Protein AF-A0A2R7NLV3-F1 (afdb_monomer)

Solvent-accessible surface area (backbone atoms only — not comparable to full-atom values): 11408 Å² total; per-residue (Å²): 124,40,55,68,43,56,69,41,82,56,88,62,72,45,53,62,52,67,92,92,55,88,63,43,77,53,72,49,78,50,76,78,43,75,64,58,62,38,37,41,35,31,31,36,33,37,29,80,64,78,80,90,44,46,33,30,41,33,29,24,35,97,90,39,56,38,17,32,39,30,31,48,69,78,69,84,51,72,23,36,26,44,23,37,55,86,52,47,59,57,94,54,7,45,31,90,52,50,33,54,46,69,27,40,37,40,36,41,33,25,46,79,76,26,25,27,37,30,38,75,28,73,48,49,64,86,69,42,86,90,69,57,73,89,59,48,18,40,35,81,81,39,45,61,40,24,30,29,46,36,40,37,29,33,79,54,24,35,40,21,76,78,44,76,51,68,86,77,79,78,78,76,76,80,75,79,73,82,71,77,50,72,66,60,55,51,53,54,52,51,54,53,50,53,53,51,50,53,56,54,56,61,59,65,76,74,114

Radius of gyration: 28.82 Å; Cα contacts (8 Å, |Δi|>4): 453; chains: 1; bounding box: 71×44×93 Å

Mean predicted aligned error: 10.73 Å

Foldseek 3Di:
DDADFAPDDFDDHWDWDDPDDQKDKDKDFAPKDQAAKKKKKWKKAAADDDDDADWWKFFDDPRFTAWIWATGCAVVARFIFTAGSVRHGDVQRTFPHHSRDGWMKMWMAGNPQQKIFIATHSYPVPADPVDGDDGRGIDGNGRGIHRMIMTMGGPGIIMGDTDMDDDDDDDDDPDPDPPCDPVNVVVVVVVVVVVVVVVVVVVVVPD

Nearest PDB structures (foldseek):
  5nld-assembly1_B  TM=5.417E-01  e=5.581E-03  Gallus gallus
  2ymz-assembly2_C  TM=5.695E-01  e=2.878E-02  Gallus gallus
  4w65-assembly1_A  TM=5.344E-01  e=2.209E-02  Mycolicibacterium fortuitum subsp. fortuitum DSM 46621 = ATCC 6841 = JCM 6387
  8wgv-assembly1_C  TM=3.196E-01  e=4.510E-01  Severe acute respiratory syndrome coronavirus 2
  8v0l-assembly1_C  TM=2.343E-01  e=3.369E+00  Severe acute respiratory syndrome coronavirus 2

pLDDT: mean 86.17, std 14.06, range [46.06, 98.81]

Secondary structure (DSSP, 8-state):
----BTTB---S--EE--TTSSSEEEEEEEEEE-SSEEEEEEEEE-----SSS--EEEEEETTEEEEEEE--STTSSSEEEEE-TTS---TT-EEEEETTS-EEEEEEEETTTTEEEEEEES--TT--SSS--S-SEEEET----EEEEEEEE-SS-EEEEEEEE--PPPPPPPPPP----HHHHHHHHHHHHHHHHHHHHHHHTT-

Sequence (207 aa):
MGLSVPGLAAAGGKVVYRAGSQLNDAARDLPLQNSGVLFVQFVSQFGTQSGGGTPNLRFVNAGVTTGAVGNNGACGSPVYAILDNTLQPVTGACSTVALNTLSAVVLRIDYTANLTQM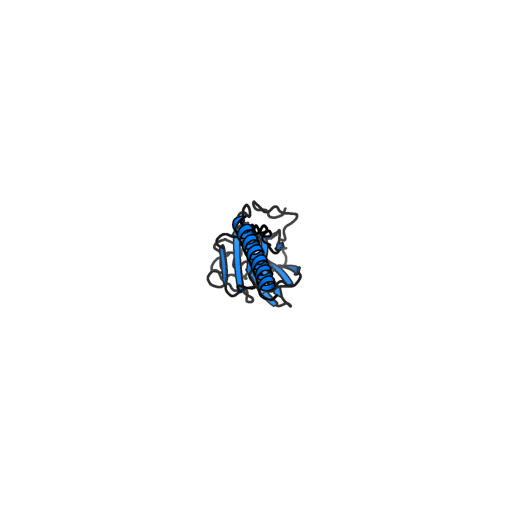WVLSSLSGFDYLNPPAPSASYAGLSPAFQRIAFYSRSPASIDELKVFRVTAPPSAPSPVPGLSGEGVGVLAALLALAAVWRGASRFRRR

Structure (mmCIF, N/CA/C/O backbone):
data_AF-A0A2R7NLV3-F1
#
_entry.id   AF-A0A2R7NLV3-F1
#
loop_
_atom_site.group_PDB
_atom_site.id
_atom_site.type_symbol
_atom_site.label_atom_id
_atom_site.label_alt_id
_atom_site.label_comp_id
_atom_site.label_asym_id
_atom_site.label_entity_id
_atom_site.label_seq_id
_atom_site.pdbx_PDB_ins_code
_atom_site.Cartn_x
_atom_site.Cartn_y
_atom_site.Cartn_z
_atom_site.occupancy
_atom_site.B_iso_or_equiv
_atom_site.auth_seq_id
_atom_site.auth_comp_id
_atom_site.auth_asym_id
_atom_site.auth_atom_id
_atom_site.pdbx_PDB_model_num
ATOM 1 N N . MET A 1 1 ? 23.543 -2.087 -0.093 1.00 71.69 1 MET A N 1
ATOM 2 C CA . MET A 1 1 ? 22.852 -0.983 0.605 1.00 71.69 1 MET A CA 1
ATOM 3 C C . MET A 1 1 ? 21.348 -1.106 0.415 1.00 71.69 1 MET A C 1
ATOM 5 O O . MET A 1 1 ? 20.923 -1.466 -0.692 1.00 71.69 1 MET A O 1
ATOM 9 N N . GLY A 1 2 ? 20.594 -0.873 1.491 1.00 83.75 2 GLY A N 1
ATOM 10 C CA . GLY A 1 2 ? 19.130 -0.782 1.497 1.00 83.75 2 GLY A CA 1
ATOM 11 C C . GLY A 1 2 ? 18.605 0.505 0.853 1.00 83.75 2 GLY A C 1
ATOM 12 O O . GLY A 1 2 ? 19.394 1.342 0.410 1.00 83.75 2 GLY A O 1
ATOM 13 N N . LEU A 1 3 ? 17.283 0.625 0.757 1.00 88.31 3 LEU A N 1
ATOM 14 C CA . LEU A 1 3 ? 16.590 1.822 0.272 1.00 88.31 3 LEU A CA 1
ATOM 15 C C . LEU A 1 3 ? 16.216 2.720 1.452 1.00 88.31 3 LEU A C 1
ATOM 17 O O . LEU A 1 3 ? 15.620 2.247 2.414 1.00 88.31 3 LEU A O 1
ATOM 21 N N . SER A 1 4 ? 16.495 4.018 1.362 1.00 91.06 4 SER A N 1
ATOM 22 C CA . SER A 1 4 ? 16.128 4.985 2.397 1.00 91.06 4 SER A CA 1
ATOM 23 C C . SER A 1 4 ? 15.454 6.214 1.805 1.00 91.06 4 SER A C 1
ATOM 25 O O . SER A 1 4 ? 15.779 6.664 0.709 1.00 91.06 4 SER A O 1
ATOM 27 N N . VAL A 1 5 ? 14.520 6.771 2.567 1.00 91.75 5 VAL A N 1
ATOM 28 C CA . VAL A 1 5 ? 13.926 8.088 2.323 1.00 91.75 5 VAL A CA 1
ATOM 29 C C . VAL A 1 5 ? 13.957 8.879 3.633 1.00 91.75 5 VAL A C 1
ATOM 31 O O . VAL A 1 5 ? 14.052 8.273 4.705 1.00 91.75 5 VAL A O 1
ATOM 34 N N . PRO A 1 6 ? 13.878 10.218 3.611 1.00 94.19 6 PRO A N 1
ATOM 35 C CA . PRO A 1 6 ? 13.775 10.989 4.845 1.00 94.19 6 PRO A CA 1
ATOM 36 C C . PRO A 1 6 ? 12.617 10.486 5.723 1.00 94.19 6 PRO A C 1
ATOM 38 O O . PRO A 1 6 ? 11.540 10.165 5.223 1.00 94.19 6 PRO A O 1
ATOM 41 N N . GLY A 1 7 ? 12.857 10.354 7.028 1.00 86.81 7 GLY A N 1
ATOM 42 C CA . GLY A 1 7 ? 11.872 9.824 7.980 1.00 86.81 7 GLY A CA 1
ATOM 43 C C . GLY A 1 7 ? 11.737 8.295 8.008 1.00 86.81 7 GLY A C 1
ATOM 44 O O . GLY A 1 7 ? 10.989 7.779 8.833 1.00 86.81 7 GLY A O 1
ATOM 45 N N . LEU A 1 8 ? 12.475 7.555 7.170 1.00 85.81 8 LEU A N 1
ATOM 46 C CA . LEU A 1 8 ? 12.556 6.094 7.229 1.00 85.81 8 LEU A CA 1
ATOM 47 C C . LEU A 1 8 ? 13.974 5.615 6.894 1.00 85.81 8 LEU A C 1
ATOM 49 O O . LEU A 1 8 ? 14.377 5.530 5.733 1.00 85.81 8 LEU A O 1
ATOM 53 N N . ALA A 1 9 ? 14.736 5.301 7.941 1.00 76.06 9 ALA A N 1
ATOM 54 C CA . ALA A 1 9 ? 16.065 4.722 7.802 1.00 76.06 9 ALA A CA 1
ATOM 55 C C . ALA A 1 9 ? 15.976 3.227 7.462 1.00 76.06 9 ALA A C 1
ATOM 57 O O . ALA A 1 9 ? 15.166 2.507 8.047 1.00 76.06 9 ALA A O 1
ATOM 58 N N . ALA A 1 10 ? 16.836 2.775 6.547 1.00 75.94 10 ALA A N 1
ATOM 59 C CA . ALA A 1 10 ? 16.977 1.363 6.213 1.00 75.94 10 ALA A CA 1
ATOM 60 C C . ALA A 1 10 ? 17.757 0.626 7.309 1.00 75.94 10 ALA A C 1
ATOM 62 O O . ALA A 1 10 ? 18.852 1.046 7.690 1.00 75.94 10 ALA A O 1
ATOM 63 N N . ALA A 1 11 ? 17.232 -0.504 7.756 1.00 72.81 11 ALA A N 1
ATOM 64 C CA . ALA A 1 11 ? 17.875 -1.466 8.625 1.00 72.81 11 ALA A CA 1
ATOM 65 C C . ALA A 1 11 ? 18.159 -2.741 7.815 1.00 72.81 11 ALA A C 1
ATOM 67 O O . ALA A 1 11 ? 17.398 -3.704 7.822 1.00 72.81 11 ALA A O 1
ATOM 68 N N . GLY A 1 12 ? 19.294 -2.754 7.111 1.00 74.88 12 GLY A N 1
ATOM 69 C CA . GLY A 1 12 ? 19.790 -3.939 6.409 1.00 74.88 12 GLY A CA 1
ATOM 70 C C . GLY A 1 12 ? 19.791 -3.820 4.885 1.00 74.88 12 GLY A C 1
ATOM 71 O O . GLY A 1 12 ? 20.311 -2.855 4.315 1.00 74.88 12 GLY A O 1
ATOM 72 N N . GLY A 1 13 ? 19.334 -4.879 4.219 1.00 82.25 13 GLY A N 1
ATOM 73 C CA . GLY A 1 13 ? 19.382 -5.024 2.768 1.00 82.25 13 GLY A CA 1
ATOM 74 C C . GLY A 1 13 ? 17.992 -5.061 2.146 1.00 82.25 13 GLY A C 1
ATOM 75 O O . GLY A 1 13 ? 17.058 -5.597 2.726 1.00 82.25 13 GLY A O 1
ATOM 76 N N . LYS A 1 14 ? 17.893 -4.562 0.916 1.00 86.19 14 LYS A N 1
ATOM 77 C CA . LYS A 1 14 ? 16.664 -4.585 0.122 1.00 86.19 14 LYS A CA 1
ATOM 78 C C . LYS A 1 14 ? 16.459 -5.921 -0.590 1.00 86.19 14 LYS A C 1
ATOM 80 O O . LYS A 1 14 ? 17.421 -6.547 -1.044 1.00 86.19 14 LYS A O 1
ATOM 85 N N . VAL A 1 15 ? 15.201 -6.294 -0.788 1.00 87.56 15 VAL A N 1
ATOM 86 C CA . VAL A 1 15 ? 14.820 -7.354 -1.725 1.00 87.56 15 VAL A CA 1
ATOM 87 C C . VAL A 1 15 ? 14.930 -6.793 -3.139 1.00 87.56 15 VAL A C 1
ATOM 89 O O . VAL A 1 15 ? 14.423 -5.709 -3.431 1.00 87.56 15 VAL A O 1
ATOM 92 N N . VAL A 1 16 ? 15.604 -7.528 -4.022 1.00 85.25 16 VAL A N 1
ATOM 93 C CA . VAL A 1 16 ? 15.769 -7.174 -5.435 1.00 85.25 16 VAL A CA 1
ATOM 94 C C . VAL A 1 16 ? 15.306 -8.312 -6.324 1.00 85.25 16 VAL A C 1
ATOM 96 O O . VAL A 1 16 ? 15.404 -9.485 -5.959 1.00 85.25 16 VAL A O 1
ATOM 99 N N . TYR A 1 17 ? 14.866 -7.964 -7.527 1.00 81.81 17 TYR A N 1
ATOM 100 C CA . TYR A 1 17 ? 14.765 -8.938 -8.601 1.00 81.81 17 TYR A CA 1
ATOM 101 C C . TYR A 1 17 ? 16.123 -9.638 -8.828 1.0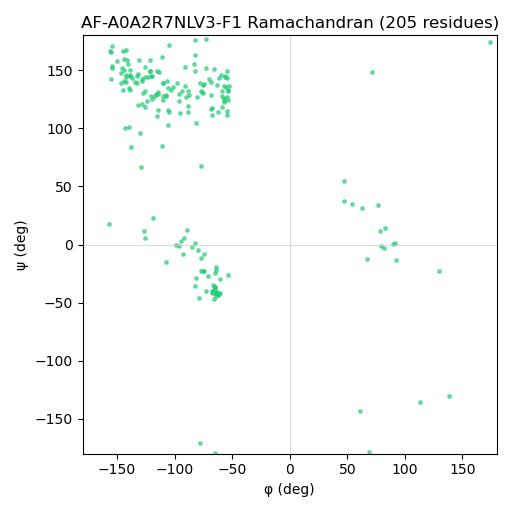0 81.81 17 TYR A C 1
ATOM 103 O O . TYR A 1 17 ? 17.175 -8.998 -8.888 1.00 81.81 17 TYR A O 1
ATOM 111 N N . ARG A 1 18 ? 16.084 -10.962 -8.988 1.00 78.88 18 ARG A N 1
ATOM 112 C CA . ARG A 1 18 ? 17.226 -11.825 -9.315 1.00 78.88 18 ARG A CA 1
ATOM 113 C C . ARG A 1 18 ? 17.090 -12.285 -10.765 1.00 78.88 18 ARG A C 1
ATOM 115 O O . ARG A 1 18 ? 16.051 -12.816 -11.136 1.00 78.88 18 ARG A O 1
ATOM 122 N N . ALA A 1 19 ? 18.135 -12.112 -11.570 1.00 70.88 19 ALA A N 1
ATOM 123 C CA . ALA A 1 19 ? 18.136 -12.552 -12.964 1.00 70.88 19 ALA A CA 1
ATOM 124 C C . ALA A 1 19 ? 17.909 -14.073 -13.101 1.00 70.88 19 ALA A C 1
ATOM 126 O O . ALA A 1 19 ? 18.379 -14.842 -12.263 1.00 70.88 19 ALA A O 1
ATOM 127 N N . GLY A 1 20 ? 17.221 -14.489 -14.172 1.00 69.31 20 GLY A N 1
ATOM 128 C CA . GLY A 1 20 ? 17.021 -15.900 -14.541 1.00 69.31 20 GLY A CA 1
ATOM 129 C C . GLY A 1 20 ? 15.566 -16.300 -14.817 1.00 69.31 20 GLY A C 1
ATOM 130 O O . GLY A 1 20 ? 15.335 -17.237 -15.572 1.00 69.31 20 GLY A O 1
ATOM 131 N N . SER A 1 21 ? 14.588 -15.567 -14.281 1.00 72.00 21 SER A N 1
ATOM 132 C CA . SER A 1 21 ? 13.151 -15.807 -14.488 1.00 72.00 21 SER A CA 1
ATOM 133 C C . SER A 1 21 ? 12.431 -14.515 -14.839 1.00 72.00 21 SER A C 1
ATOM 135 O O . SER A 1 21 ? 12.754 -13.461 -14.316 1.00 72.00 21 SER A O 1
ATOM 137 N N . GLN A 1 22 ? 11.418 -14.573 -15.705 1.00 73.50 22 GLN A N 1
ATOM 138 C CA . GLN A 1 22 ? 10.658 -13.374 -16.080 1.00 73.50 22 GLN A CA 1
ATOM 139 C C . GLN A 1 22 ? 9.885 -12.748 -14.915 1.00 73.50 22 GLN A C 1
ATOM 141 O O . GLN A 1 22 ? 9.490 -11.596 -15.032 1.00 73.50 22 GLN A O 1
ATOM 146 N N . LEU A 1 23 ? 9.636 -13.490 -13.837 1.00 82.31 23 LEU A N 1
ATOM 147 C CA . LEU A 1 23 ? 8.898 -13.058 -12.660 1.00 82.31 23 LEU A CA 1
ATOM 148 C C . LEU A 1 23 ? 9.528 -13.714 -11.433 1.00 82.31 23 LEU A C 1
ATOM 150 O O . LEU A 1 23 ? 9.753 -14.922 -11.445 1.00 82.31 23 LEU A O 1
ATOM 154 N N . ASN A 1 24 ? 9.770 -12.928 -10.389 1.00 82.31 24 ASN A N 1
ATOM 155 C CA . ASN A 1 24 ? 10.267 -13.431 -9.114 1.00 82.31 24 ASN A CA 1
ATOM 156 C C . ASN A 1 24 ? 9.281 -13.114 -8.011 1.00 82.31 24 ASN A C 1
ATOM 158 O O . ASN A 1 24 ? 8.710 -12.019 -8.002 1.00 82.31 24 ASN A O 1
ATOM 162 N N . ASP A 1 25 ? 9.174 -14.021 -7.048 1.00 86.56 25 ASP A N 1
ATOM 163 C CA . ASP A 1 25 ? 8.422 -13.797 -5.833 1.00 86.56 25 ASP A CA 1
ATOM 164 C C . ASP A 1 25 ? 9.270 -13.936 -4.565 1.00 86.56 25 ASP A C 1
ATOM 166 O O . ASP A 1 25 ? 10.254 -14.672 -4.499 1.00 86.56 25 ASP A O 1
ATOM 170 N N . ALA A 1 26 ? 8.882 -13.176 -3.548 1.00 88.12 26 ALA A N 1
ATOM 171 C CA . ALA A 1 26 ? 9.331 -13.342 -2.176 1.00 88.12 26 ALA A CA 1
ATOM 172 C C . ALA A 1 26 ? 8.125 -13.129 -1.266 1.00 88.12 26 ALA A C 1
ATOM 174 O O . ALA A 1 26 ? 7.362 -12.183 -1.465 1.00 88.12 26 ALA A O 1
ATOM 175 N N . ALA A 1 27 ? 7.935 -13.986 -0.269 1.00 92.50 27 ALA A N 1
ATOM 176 C CA . ALA A 1 27 ? 6.745 -13.932 0.565 1.00 92.50 27 ALA A CA 1
ATOM 177 C C . ALA A 1 27 ? 7.047 -14.192 2.035 1.00 92.50 27 ALA A C 1
ATOM 179 O O . ALA A 1 27 ? 8.022 -14.858 2.380 1.00 92.50 27 ALA A O 1
ATOM 180 N N . ARG A 1 28 ? 6.166 -13.678 2.891 1.00 93.25 28 ARG A N 1
ATOM 181 C CA . ARG A 1 28 ? 6.148 -13.970 4.322 1.00 93.25 28 ARG A CA 1
ATOM 182 C C . ARG A 1 28 ? 4.722 -14.204 4.793 1.00 93.25 28 ARG A C 1
ATOM 184 O O . ARG A 1 28 ? 3.803 -13.507 4.352 1.00 93.25 28 ARG A O 1
ATOM 191 N N . ASP A 1 29 ? 4.573 -15.134 5.720 1.00 96.38 29 ASP A N 1
ATOM 192 C CA . ASP A 1 29 ? 3.307 -15.392 6.394 1.00 96.38 29 ASP A CA 1
ATOM 193 C C . ASP A 1 29 ? 3.205 -14.545 7.674 1.00 96.38 29 ASP A C 1
ATOM 195 O O . ASP A 1 29 ? 4.206 -14.117 8.255 1.00 96.38 29 ASP A O 1
ATOM 199 N N . LEU A 1 30 ? 1.975 -14.242 8.073 1.00 96.00 30 LEU A N 1
ATOM 200 C CA . LEU A 1 30 ? 1.599 -13.396 9.201 1.00 96.00 30 LEU A CA 1
ATOM 201 C C . LEU A 1 30 ? 0.335 -13.985 9.847 1.00 96.00 30 LEU A C 1
ATOM 203 O O . LEU A 1 30 ? -0.419 -14.690 9.175 1.00 96.00 30 LEU A O 1
ATOM 207 N N . PRO A 1 31 ? 0.025 -13.659 11.113 1.00 96.94 31 PRO A N 1
ATOM 208 C CA . PRO A 1 31 ? -1.316 -13.887 11.640 1.00 96.94 31 PRO A CA 1
ATOM 209 C C . PRO A 1 31 ? -2.371 -13.227 10.744 1.00 96.94 31 PRO A C 1
ATOM 211 O O . PRO A 1 31 ? -2.099 -12.185 10.140 1.00 96.94 31 PRO A O 1
ATOM 214 N N . LEU A 1 32 ? -3.573 -13.802 10.684 1.00 98.06 32 LEU A N 1
ATOM 215 C CA . LEU A 1 32 ? -4.660 -13.262 9.871 1.00 98.06 32 LEU A CA 1
ATOM 216 C C . LEU A 1 32 ? -4.967 -11.807 10.256 1.00 98.06 32 LEU A C 1
ATOM 218 O O . LEU A 1 32 ? -5.243 -11.492 11.412 1.00 98.06 32 LEU A O 1
ATOM 222 N N . GLN A 1 33 ? -4.938 -10.932 9.258 1.00 98.12 33 GLN A N 1
ATOM 223 C CA . GLN A 1 33 ? -5.340 -9.538 9.342 1.00 98.12 33 GLN A CA 1
ATOM 224 C C . GLN A 1 33 ? -6.691 -9.378 8.643 1.00 98.12 33 GLN A C 1
ATOM 226 O O . GLN A 1 33 ? -6.789 -9.628 7.444 1.00 98.12 33 GLN A O 1
ATOM 231 N N . ASN A 1 34 ? -7.738 -9.012 9.384 1.00 98.00 34 ASN A N 1
ATOM 232 C CA . ASN A 1 34 ? -9.102 -8.912 8.845 1.00 98.00 34 ASN A CA 1
ATOM 233 C C . ASN A 1 34 ? -10.040 -7.984 9.649 1.00 98.00 34 ASN A C 1
ATOM 235 O O . ASN A 1 34 ? -11.258 -8.115 9.555 1.00 98.00 34 ASN A O 1
ATOM 239 N N . SER A 1 35 ? -9.509 -7.100 10.498 1.00 97.50 35 SER A N 1
ATOM 240 C CA . SER A 1 35 ? -10.328 -6.292 11.416 1.00 97.50 35 SER A CA 1
ATOM 241 C C . SER A 1 35 ? -9.705 -4.935 11.739 1.00 97.50 35 SER A C 1
ATOM 243 O O . SER A 1 35 ? -8.489 -4.766 11.640 1.00 97.50 35 SER A O 1
ATOM 245 N N . GLY A 1 36 ? -10.520 -3.965 12.167 1.00 96.25 36 GLY A N 1
ATOM 246 C CA . GLY A 1 36 ? -10.076 -2.633 12.598 1.00 96.25 36 GLY A CA 1
ATOM 247 C C . GLY A 1 36 ? -9.363 -1.833 11.503 1.00 96.25 36 GLY A C 1
ATOM 248 O O . GLY A 1 36 ? -9.714 -1.923 10.332 1.00 96.25 36 GLY A O 1
ATOM 249 N N . VAL A 1 37 ? -8.339 -1.068 11.888 1.00 97.50 37 VAL A N 1
ATOM 250 C CA . VAL A 1 37 ? -7.472 -0.324 10.958 1.00 97.50 37 VAL A CA 1
ATOM 251 C C . VAL A 1 37 ? -6.062 -0.899 11.013 1.00 97.50 37 VAL A C 1
ATOM 253 O O . VAL A 1 37 ? -5.516 -1.112 12.100 1.00 97.50 37 VAL A O 1
ATOM 256 N N . LEU A 1 38 ? -5.485 -1.172 9.847 1.00 97.94 38 LEU A N 1
ATOM 257 C CA . LEU A 1 38 ? -4.147 -1.726 9.680 1.00 97.94 38 LEU A CA 1
ATOM 258 C C . LEU A 1 38 ? -3.340 -0.866 8.713 1.00 97.94 38 LEU A C 1
ATOM 260 O O . LEU A 1 38 ? -3.866 -0.411 7.699 1.00 97.94 38 LEU A O 1
ATOM 264 N N . PHE A 1 39 ? -2.052 -0.713 8.995 1.00 98.44 39 PHE A N 1
ATOM 265 C CA . PHE A 1 39 ? -1.104 -0.071 8.104 1.00 98.44 39 PHE A CA 1
ATOM 266 C C . PHE A 1 39 ? -0.115 -1.075 7.524 1.00 98.44 39 PHE A C 1
ATOM 268 O O . PHE A 1 39 ? 0.393 -1.952 8.228 1.00 98.44 39 PHE A O 1
ATOM 275 N N . VAL A 1 40 ? 0.175 -0.919 6.235 1.00 98.31 40 VAL A N 1
ATOM 276 C CA . VAL A 1 40 ? 1.273 -1.600 5.543 1.00 98.31 40 VAL A CA 1
ATOM 277 C C . VAL A 1 40 ? 2.207 -0.526 5.012 1.00 98.31 40 VAL A C 1
ATOM 279 O O . VAL A 1 40 ? 1.765 0.362 4.295 1.00 98.31 40 VAL A O 1
ATOM 282 N N . GLN A 1 41 ? 3.486 -0.595 5.354 1.00 97.31 41 GLN A N 1
ATOM 283 C CA . GLN A 1 41 ? 4.482 0.395 4.950 1.00 97.31 41 GLN A CA 1
ATOM 284 C C . GLN A 1 41 ? 5.674 -0.297 4.314 1.00 97.31 41 GLN A C 1
ATOM 286 O O . GLN A 1 41 ? 6.104 -1.332 4.811 1.00 97.31 41 GLN A O 1
ATOM 291 N N . PHE A 1 42 ? 6.240 0.284 3.264 1.00 95.81 42 PHE A N 1
ATOM 292 C CA . PHE A 1 42 ? 7.511 -0.154 2.691 1.00 95.81 42 PHE A CA 1
ATOM 293 C C . PHE A 1 42 ? 8.200 0.988 1.941 1.00 95.81 42 PHE A C 1
ATOM 295 O O . PHE A 1 42 ? 7.575 2.000 1.628 1.00 95.81 42 PHE A O 1
ATOM 302 N N . VAL A 1 43 ? 9.484 0.813 1.632 1.00 95.56 43 VAL A N 1
ATOM 303 C CA . VAL A 1 43 ? 10.205 1.641 0.656 1.00 95.56 43 VAL A CA 1
ATOM 304 C C . VAL A 1 43 ? 10.313 0.865 -0.642 1.00 95.56 43 VAL A C 1
ATOM 306 O O . VAL A 1 43 ? 10.645 -0.318 -0.626 1.00 95.56 43 VAL A O 1
ATOM 309 N N . SER A 1 44 ? 10.066 1.509 -1.774 1.00 94.44 44 SER A N 1
ATOM 310 C CA . SER A 1 44 ? 10.178 0.863 -3.079 1.00 94.44 44 SER A CA 1
ATOM 311 C C . SER A 1 44 ? 10.823 1.750 -4.128 1.00 94.44 44 SER A C 1
ATOM 313 O O . SER A 1 44 ? 10.675 2.969 -4.129 1.00 94.44 44 SER A O 1
ATOM 315 N N . GLN A 1 45 ? 11.503 1.089 -5.062 1.00 93.44 45 GLN A N 1
ATOM 316 C CA . GLN A 1 45 ? 11.861 1.626 -6.366 1.00 93.44 45 GLN A CA 1
ATOM 317 C C . GLN A 1 45 ? 11.669 0.500 -7.382 1.00 93.44 45 GLN A C 1
ATOM 319 O O . GLN A 1 45 ? 12.463 -0.442 -7.476 1.00 93.44 45 GLN A O 1
ATOM 324 N N . PHE A 1 46 ? 10.554 0.569 -8.095 1.00 91.12 46 PHE A N 1
ATOM 325 C CA . PHE A 1 46 ? 10.007 -0.498 -8.933 1.00 91.12 46 PHE A CA 1
ATOM 326 C C . PHE A 1 46 ? 10.412 -0.406 -10.411 1.00 91.12 46 PHE A C 1
ATOM 328 O O . PHE A 1 46 ? 10.004 -1.248 -11.214 1.00 91.12 46 PHE A O 1
ATOM 335 N N . GLY A 1 47 ? 11.250 0.585 -10.735 1.00 86.19 47 GLY A N 1
ATOM 336 C CA . GLY A 1 47 ? 11.869 0.760 -12.044 1.00 86.19 47 GLY A CA 1
ATOM 337 C C . GLY A 1 47 ? 10.896 1.141 -13.157 1.00 86.19 47 GLY A C 1
ATOM 338 O O . GLY A 1 47 ? 9.700 1.338 -12.945 1.00 86.19 47 GLY A O 1
ATOM 339 N N . THR A 1 48 ? 11.428 1.285 -14.370 1.00 76.94 48 THR A N 1
ATOM 340 C CA . THR A 1 48 ? 10.622 1.460 -15.583 1.00 76.94 48 THR A CA 1
ATOM 341 C C . THR A 1 48 ? 10.152 0.088 -16.050 1.00 76.94 48 THR A C 1
ATOM 343 O O . THR A 1 48 ? 10.945 -0.694 -16.571 1.00 76.94 48 THR A O 1
ATOM 346 N N . GLN A 1 49 ? 8.879 -0.222 -15.829 1.00 71.50 49 GLN A N 1
ATOM 347 C CA . GLN A 1 49 ? 8.288 -1.486 -16.264 1.00 71.50 49 GLN A CA 1
ATOM 348 C C . GLN A 1 49 ? 7.698 -1.327 -17.669 1.00 71.50 49 GLN A C 1
ATOM 350 O O . GLN A 1 49 ? 6.992 -0.354 -17.935 1.00 71.50 49 GLN A O 1
ATOM 355 N N . SER A 1 50 ? 7.932 -2.307 -18.542 1.00 58.03 50 SER A N 1
ATOM 356 C CA . SER A 1 50 ? 7.207 -2.478 -19.802 1.00 58.03 50 SER A CA 1
ATOM 357 C C . SER A 1 50 ? 6.592 -3.882 -19.861 1.00 58.03 50 SER A C 1
ATOM 359 O O . SER A 1 50 ? 7.286 -4.884 -19.712 1.00 58.03 50 SER A O 1
ATOM 361 N N . GLY A 1 51 ? 5.268 -3.946 -20.057 1.00 56.72 51 GLY A N 1
ATOM 362 C CA . GLY A 1 51 ? 4.498 -5.190 -20.200 1.00 56.72 51 GLY A CA 1
ATOM 363 C C . GLY A 1 51 ? 4.326 -6.036 -18.922 1.00 56.72 51 GLY A C 1
ATOM 364 O O . GLY A 1 51 ? 5.186 -6.097 -18.050 1.00 56.72 51 GLY A O 1
ATOM 365 N N . GLY A 1 52 ? 3.194 -6.740 -18.812 1.00 60.25 52 GLY A N 1
ATOM 366 C CA . GLY A 1 52 ? 3.068 -7.911 -17.929 1.00 60.25 52 GLY A CA 1
ATOM 367 C C . GLY A 1 52 ? 2.778 -7.677 -16.441 1.00 60.25 52 GLY A C 1
ATOM 368 O O . GLY A 1 52 ? 2.914 -8.624 -15.668 1.00 60.25 52 GLY A O 1
ATOM 369 N N . GLY A 1 53 ? 2.367 -6.472 -16.042 1.00 69.25 53 GLY A N 1
ATOM 370 C CA . GLY A 1 53 ? 1.526 -6.311 -14.855 1.00 69.25 53 GLY A CA 1
ATOM 371 C C . GLY A 1 53 ? 2.203 -6.426 -13.478 1.00 69.25 53 GLY A C 1
ATOM 372 O O . GLY A 1 53 ? 1.620 -6.920 -12.516 1.00 69.25 53 GLY A O 1
ATOM 373 N N . THR A 1 54 ? 3.454 -5.990 -13.374 1.00 80.06 54 THR A N 1
ATOM 374 C CA . THR A 1 54 ? 4.270 -6.041 -12.149 1.00 80.06 54 THR A CA 1
ATOM 375 C C . THR A 1 54 ? 5.136 -4.777 -12.044 1.00 80.06 54 THR A C 1
ATOM 377 O O . THR A 1 54 ? 5.196 -4.022 -13.012 1.00 80.06 54 THR A O 1
ATOM 380 N N . PRO A 1 55 ? 5.770 -4.491 -10.893 1.00 89.69 55 PRO A N 1
ATOM 381 C CA . PRO A 1 55 ? 5.732 -5.248 -9.653 1.00 89.69 55 PRO A CA 1
ATOM 382 C C . PRO A 1 55 ? 4.505 -4.905 -8.814 1.00 89.69 55 PRO A C 1
ATOM 384 O O . PRO A 1 55 ? 3.916 -3.828 -8.923 1.00 89.69 55 PRO A O 1
ATOM 387 N N . ASN A 1 56 ? 4.122 -5.854 -7.970 1.00 92.56 56 ASN A N 1
ATOM 388 C CA . ASN A 1 56 ? 3.082 -5.655 -6.980 1.00 92.56 56 ASN A CA 1
ATOM 389 C C . ASN A 1 56 ? 3.364 -6.448 -5.709 1.00 92.56 56 ASN A C 1
ATOM 391 O O . ASN A 1 56 ? 3.940 -7.534 -5.724 1.00 92.56 56 ASN A O 1
ATOM 395 N N . LEU A 1 57 ? 2.940 -5.874 -4.594 1.00 95.88 57 LEU A N 1
ATOM 396 C CA . LEU A 1 57 ? 2.854 -6.521 -3.303 1.00 95.88 57 LEU A CA 1
ATOM 397 C C . LEU A 1 57 ? 1.420 -7.032 -3.148 1.00 95.88 57 LEU A C 1
ATOM 399 O O . LEU A 1 57 ? 0.485 -6.237 -3.097 1.00 95.88 57 LEU A O 1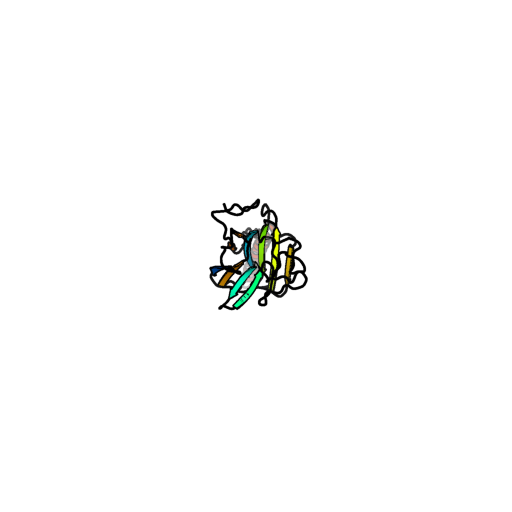
ATOM 403 N N . ARG A 1 58 ? 1.243 -8.351 -3.124 1.00 96.81 58 ARG A N 1
ATOM 404 C CA . ARG A 1 58 ? -0.057 -9.019 -3.040 1.00 96.81 58 ARG A CA 1
ATOM 405 C C . ARG A 1 58 ? -0.371 -9.428 -1.612 1.00 96.81 58 ARG A C 1
ATOM 407 O O . ARG A 1 58 ? 0.486 -9.957 -0.902 1.00 96.81 58 ARG A O 1
ATOM 414 N N . PHE A 1 59 ? -1.625 -9.233 -1.242 1.00 98.31 59 PHE A N 1
ATOM 415 C CA . PHE A 1 59 ? -2.238 -9.693 -0.008 1.00 98.31 59 PHE A CA 1
ATOM 416 C C . PHE A 1 59 ? -2.949 -11.014 -0.300 1.00 98.31 59 PHE A C 1
ATOM 418 O O . PHE A 1 59 ? -3.753 -11.095 -1.229 1.00 98.31 59 PHE A O 1
ATOM 425 N N . VAL A 1 60 ? -2.602 -12.067 0.439 1.00 98.44 60 VAL A N 1
ATOM 426 C CA . VAL A 1 60 ? -3.086 -13.428 0.186 1.00 98.44 60 VAL A CA 1
ATOM 427 C C . VAL A 1 60 ? -3.722 -14.002 1.448 1.00 98.44 60 VAL A C 1
ATOM 429 O O . VAL A 1 60 ? -3.140 -13.959 2.537 1.00 98.44 60 VAL A O 1
ATOM 432 N N . ASN A 1 61 ? -4.913 -14.577 1.294 1.00 98.06 61 ASN A N 1
ATOM 433 C CA . ASN A 1 61 ? -5.623 -15.310 2.335 1.00 98.06 61 ASN A CA 1
ATOM 434 C C . ASN A 1 61 ? -6.027 -16.690 1.819 1.00 98.06 61 ASN A C 1
ATOM 436 O O . ASN A 1 61 ? -6.586 -16.789 0.731 1.00 98.06 61 ASN A O 1
ATOM 440 N N . ALA A 1 62 ? -5.729 -17.746 2.580 1.00 95.38 62 ALA A N 1
ATOM 441 C CA . ALA A 1 62 ? -6.032 -19.130 2.199 1.00 95.38 62 ALA A CA 1
ATOM 442 C C . ALA A 1 62 ? -5.619 -19.489 0.747 1.00 95.38 62 ALA A C 1
ATOM 444 O O . ALA A 1 62 ? -6.331 -20.193 0.039 1.00 95.38 62 ALA A O 1
ATOM 445 N N . GLY A 1 63 ? -4.475 -18.969 0.283 1.00 93.56 63 GLY A N 1
ATOM 446 C CA . GLY A 1 63 ? -3.956 -19.200 -1.073 1.00 93.56 63 GLY A CA 1
ATOM 447 C C . GLY A 1 63 ? -4.564 -18.322 -2.177 1.00 93.56 63 GLY A C 1
ATOM 448 O O . GLY A 1 63 ? -4.097 -18.375 -3.311 1.00 93.56 63 GLY A O 1
ATOM 449 N N . VAL A 1 64 ? -5.546 -17.475 -1.862 1.00 96.69 64 VAL A N 1
ATOM 450 C CA . VAL A 1 64 ? -6.221 -16.590 -2.820 1.00 96.69 64 VAL A CA 1
ATOM 451 C C . VAL A 1 64 ? -5.751 -15.149 -2.630 1.00 96.69 64 VAL A C 1
ATOM 453 O O . VAL A 1 64 ? -5.661 -14.660 -1.504 1.00 96.69 64 VAL A O 1
ATOM 456 N N . THR A 1 65 ? -5.447 -14.454 -3.730 1.00 97.56 65 THR A N 1
ATOM 457 C CA . THR A 1 65 ? -5.150 -13.012 -3.680 1.00 97.56 65 THR A CA 1
ATOM 458 C C . THR A 1 65 ? -6.422 -12.255 -3.319 1.00 97.56 65 THR A C 1
ATOM 460 O O . THR A 1 65 ? -7.451 -12.455 -3.952 1.00 97.56 65 THR A O 1
ATOM 463 N N . THR A 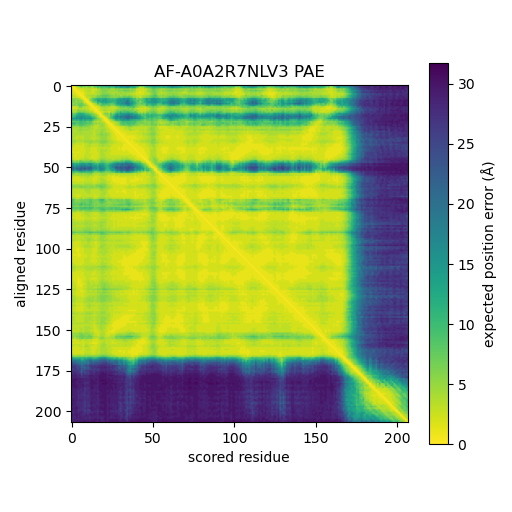1 66 ? -6.362 -11.392 -2.312 1.00 98.44 66 THR A N 1
ATOM 464 C CA . THR A 1 66 ? -7.497 -10.574 -1.850 1.00 98.44 66 THR A CA 1
ATOM 465 C C . THR A 1 66 ? -7.349 -9.101 -2.221 1.00 98.44 66 THR A C 1
ATOM 467 O O . THR A 1 66 ? -8.317 -8.351 -2.180 1.00 98.44 66 THR A O 1
ATOM 470 N N . GLY A 1 67 ? -6.144 -8.695 -2.615 1.00 97.94 67 GLY A N 1
ATOM 471 C CA . GLY A 1 67 ? -5.822 -7.371 -3.127 1.00 97.94 67 GLY A CA 1
ATOM 472 C C . GLY A 1 67 ? -4.322 -7.233 -3.340 1.00 97.94 67 GLY A C 1
ATOM 473 O O . GLY A 1 67 ? -3.543 -8.121 -2.977 1.00 97.94 67 GLY A O 1
ATOM 474 N N . ALA A 1 68 ? -3.893 -6.117 -3.912 1.00 97.38 68 ALA A N 1
ATOM 475 C CA . ALA A 1 68 ? -2.480 -5.817 -4.080 1.00 97.38 68 ALA A CA 1
ATOM 476 C C . ALA A 1 68 ? -2.212 -4.311 -4.168 1.00 97.38 68 ALA A C 1
ATOM 478 O O . ALA A 1 68 ? -3.123 -3.495 -4.284 1.00 97.38 68 ALA A O 1
ATOM 479 N N . VAL A 1 69 ? -0.935 -3.948 -4.133 1.00 96.81 69 VAL A N 1
ATOM 480 C CA . VAL A 1 69 ? -0.453 -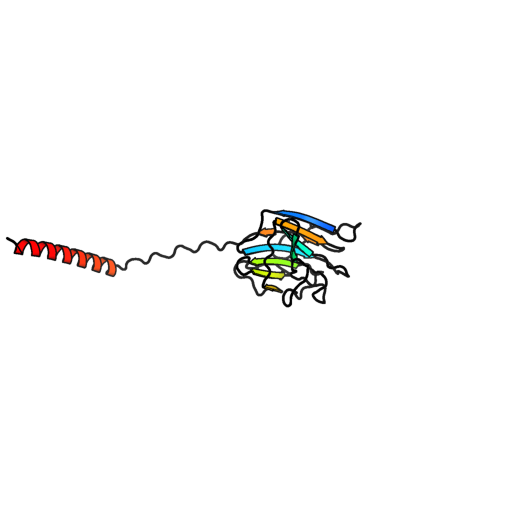2.590 -4.394 1.00 96.81 69 VAL A CA 1
ATOM 481 C C . VAL A 1 69 ? 0.754 -2.626 -5.318 1.00 96.81 69 VAL A C 1
ATOM 483 O O . VAL A 1 69 ? 1.612 -3.495 -5.187 1.00 96.81 69 VAL A O 1
ATOM 486 N N . GLY A 1 70 ? 0.837 -1.692 -6.257 1.00 93.88 70 GLY A N 1
ATOM 487 C CA . GLY A 1 70 ? 1.902 -1.633 -7.257 1.00 93.88 70 GLY A CA 1
ATOM 488 C C . GLY A 1 70 ? 1.310 -1.282 -8.606 1.00 93.88 70 GLY A C 1
ATOM 489 O O . GLY A 1 70 ? 0.537 -0.341 -8.693 1.00 93.88 70 GLY A O 1
ATOM 490 N N . ASN A 1 71 ? 1.631 -2.027 -9.655 1.00 88.19 71 ASN A N 1
ATOM 491 C CA . ASN A 1 71 ? 1.018 -1.811 -10.961 1.00 88.19 71 ASN A CA 1
ATOM 492 C C . ASN A 1 71 ? 0.683 -3.132 -11.640 1.00 88.19 71 ASN A C 1
ATOM 494 O O . ASN A 1 71 ? 1.436 -4.097 -11.523 1.00 88.19 71 ASN A O 1
ATOM 498 N N . ASN A 1 72 ? -0.429 -3.136 -12.377 1.00 86.50 72 ASN A N 1
ATOM 499 C CA . ASN A 1 72 ? -0.817 -4.227 -13.266 1.00 86.50 72 ASN A CA 1
ATOM 500 C C . ASN A 1 72 ? -1.108 -3.761 -14.714 1.00 86.50 72 ASN A C 1
ATOM 502 O O . ASN A 1 72 ? -1.639 -4.515 -15.519 1.00 86.50 72 ASN A O 1
ATOM 506 N N . GLY A 1 73 ? -0.752 -2.517 -15.063 1.00 84.06 73 GLY A N 1
ATOM 507 C CA . GLY A 1 73 ? -0.908 -1.945 -16.408 1.00 84.06 73 GLY A CA 1
ATOM 508 C C . GLY A 1 73 ? -2.242 -1.239 -16.670 1.00 84.06 73 GLY A C 1
ATOM 509 O O . GLY A 1 73 ? -2.445 -0.716 -17.759 1.00 84.06 73 GLY A O 1
ATOM 510 N N . ALA A 1 74 ? -3.132 -1.181 -15.681 1.00 87.12 74 ALA A N 1
ATOM 511 C CA . ALA A 1 74 ? -4.505 -0.704 -15.856 1.00 87.12 74 ALA A CA 1
ATOM 512 C C . ALA A 1 74 ? -4.717 0.797 -15.568 1.00 87.12 74 ALA A C 1
ATOM 514 O O . ALA A 1 74 ? -5.775 1.334 -15.872 1.00 87.12 74 ALA A O 1
ATOM 515 N N . CYS A 1 75 ? -3.713 1.503 -15.039 1.00 88.56 75 CYS A N 1
ATOM 516 C CA . CYS A 1 75 ? -3.794 2.945 -14.763 1.00 88.56 75 CYS A CA 1
ATOM 517 C C . CYS A 1 75 ? -3.356 3.835 -15.943 1.00 88.56 75 CYS A C 1
ATOM 519 O O . CYS A 1 75 ? -3.077 5.015 -15.746 1.00 88.56 75 CYS A O 1
ATOM 521 N N . GLY A 1 76 ? -3.197 3.282 -17.154 1.00 83.00 76 GLY A N 1
ATOM 522 C CA . GLY A 1 76 ? -2.745 4.009 -18.355 1.00 83.00 76 GLY A CA 1
ATOM 523 C C . GLY A 1 76 ? -1.290 4.507 -18.321 1.00 83.00 76 GLY A C 1
ATOM 524 O O . GLY A 1 76 ? -0.744 4.900 -19.346 1.00 83.00 76 GLY A O 1
ATOM 525 N N . SER A 1 77 ? -0.640 4.479 -17.159 1.00 83.88 77 SER A N 1
ATOM 526 C CA . SER A 1 77 ? 0.765 4.822 -16.930 1.00 83.88 77 SER A CA 1
ATOM 527 C C . SER A 1 77 ? 1.386 3.866 -15.902 1.00 83.88 77 SER A C 1
ATOM 529 O O . SER A 1 77 ? 0.655 3.251 -15.119 1.00 83.88 77 SER A O 1
ATOM 531 N N . PRO A 1 78 ? 2.725 3.718 -15.863 1.00 88.88 78 PRO A N 1
ATOM 532 C CA . PRO A 1 78 ? 3.416 2.889 -14.879 1.00 88.88 78 PRO A CA 1
ATOM 533 C C . PRO A 1 78 ? 3.498 3.603 -13.518 1.00 88.88 78 PRO A C 1
ATOM 535 O O . PRO A 1 78 ? 4.575 3.998 -13.070 1.00 88.88 78 PRO A O 1
ATOM 538 N N . VAL A 1 79 ? 2.344 3.781 -12.876 1.00 93.31 79 VAL A N 1
ATOM 539 C CA . VAL A 1 79 ? 2.168 4.439 -11.571 1.00 93.31 79 VAL A CA 1
ATOM 540 C C . VAL A 1 79 ? 1.764 3.438 -10.493 1.00 93.31 79 VAL A C 1
ATOM 542 O O . VAL A 1 79 ? 1.298 2.341 -10.804 1.00 93.31 79 VAL A O 1
ATOM 545 N N . TYR A 1 80 ? 1.936 3.805 -9.223 1.00 95.12 80 TYR A N 1
ATOM 546 C CA . TYR A 1 80 ? 1.413 3.002 -8.116 1.00 95.12 80 TYR A CA 1
ATOM 547 C C . TYR A 1 80 ? -0.116 3.037 -8.096 1.00 95.12 80 TYR A C 1
ATOM 549 O O . TYR A 1 80 ? -0.727 4.093 -8.270 1.00 95.12 80 TYR A O 1
ATOM 557 N N . ALA A 1 81 ? -0.719 1.894 -7.806 1.00 96.12 81 ALA A N 1
ATOM 558 C CA . ALA A 1 81 ? -2.150 1.687 -7.739 1.00 96.12 81 ALA A CA 1
ATOM 559 C C . ALA A 1 81 ? -2.512 0.666 -6.658 1.00 96.12 81 ALA A C 1
ATOM 561 O O . ALA A 1 81 ? -1.730 -0.240 -6.356 1.00 96.12 81 ALA A O 1
ATOM 562 N N . ILE A 1 82 ? -3.716 0.805 -6.111 1.00 98.12 82 ILE A N 1
ATOM 563 C CA . ILE A 1 82 ? -4.375 -0.211 -5.291 1.00 98.12 82 ILE A CA 1
ATOM 564 C C . ILE A 1 82 ? -5.154 -1.121 -6.242 1.00 98.12 82 ILE A C 1
ATOM 566 O O . ILE A 1 82 ? -5.870 -0.642 -7.119 1.00 98.12 82 ILE A O 1
ATOM 570 N N . LEU A 1 83 ? -5.003 -2.428 -6.073 1.00 97.06 83 LEU A N 1
ATOM 571 C CA . LEU A 1 83 ? -5.549 -3.446 -6.959 1.00 97.06 83 LEU A CA 1
ATOM 572 C C . LEU A 1 83 ? -6.442 -4.405 -6.166 1.00 97.06 83 LEU A C 1
ATOM 574 O O . LEU A 1 83 ? -6.132 -4.745 -5.022 1.00 97.06 83 LEU A O 1
ATOM 578 N N . ASP A 1 84 ? -7.517 -4.872 -6.787 1.00 97.06 84 ASP A N 1
ATOM 579 C CA . ASP A 1 84 ? -8.395 -5.900 -6.229 1.00 97.06 84 ASP A CA 1
ATOM 580 C C . ASP A 1 84 ? -7.807 -7.323 -6.352 1.00 97.06 84 ASP A C 1
ATOM 582 O O . ASP A 1 84 ? -6.637 -7.529 -6.696 1.00 97.06 84 ASP A O 1
ATOM 586 N N . ASN A 1 85 ? -8.622 -8.333 -6.045 1.00 96.06 85 ASN A N 1
ATOM 587 C CA . ASN A 1 85 ? -8.258 -9.748 -6.143 1.00 96.06 85 ASN A CA 1
ATOM 588 C C . ASN A 1 85 ? -7.959 -10.224 -7.578 1.00 96.06 85 ASN A C 1
ATOM 590 O O . ASN A 1 85 ? -7.252 -11.217 -7.751 1.00 96.06 85 ASN A O 1
ATOM 594 N N . THR A 1 86 ? -8.455 -9.518 -8.596 1.00 94.88 86 THR A N 1
ATOM 595 C CA . THR A 1 86 ? -8.154 -9.748 -10.020 1.00 94.88 86 THR A CA 1
ATOM 596 C C . THR A 1 86 ? -6.968 -8.917 -10.514 1.00 94.88 86 THR A C 1
ATOM 598 O O . THR A 1 86 ? -6.617 -8.949 -11.696 1.00 94.88 86 THR A O 1
ATOM 601 N N . LEU A 1 87 ? -6.309 -8.207 -9.592 1.00 93.94 87 LEU A N 1
ATOM 602 C CA . LEU A 1 87 ? -5.208 -7.289 -9.843 1.00 93.94 87 LEU A CA 1
ATOM 603 C C . LEU A 1 87 ? -5.616 -6.098 -10.719 1.00 93.94 87 LEU A C 1
ATOM 605 O O . LEU A 1 87 ? -4.791 -5.585 -11.476 1.00 93.94 87 LEU A O 1
ATOM 609 N N . GLN A 1 88 ? -6.867 -5.646 -10.625 1.00 93.56 88 GLN A N 1
ATOM 610 C CA . GLN A 1 88 ? -7.350 -4.463 -11.334 1.00 93.56 88 GLN A CA 1
ATOM 611 C C . GLN A 1 88 ? -7.617 -3.302 -10.361 1.00 93.56 88 GLN A C 1
ATOM 613 O O . GLN A 1 88 ? -8.111 -3.517 -9.252 1.00 93.56 88 GLN A O 1
ATOM 618 N N . PRO A 1 89 ? -7.262 -2.061 -10.726 1.00 94.62 89 PRO A N 1
ATOM 619 C CA . PRO A 1 89 ? -7.679 -0.867 -10.008 1.00 94.62 89 PRO A CA 1
ATOM 620 C C . PRO A 1 89 ? -9.091 -0.439 -10.438 1.00 94.62 89 PRO A C 1
ATOM 622 O O . PRO A 1 89 ? -9.564 -0.787 -11.519 1.00 94.62 89 PRO A O 1
ATOM 625 N N . VAL A 1 90 ? -9.725 0.406 -9.626 1.00 94.12 90 VAL A N 1
ATOM 626 C CA . VAL A 1 90 ? -10.889 1.220 -10.022 1.00 94.12 90 VAL A CA 1
ATOM 627 C C . VAL A 1 90 ? -10.489 2.679 -10.225 1.00 94.12 90 VAL A C 1
ATOM 629 O O . VAL A 1 90 ? -9.381 3.101 -9.879 1.00 94.12 90 VAL A O 1
ATOM 632 N N . THR A 1 91 ? -11.412 3.488 -10.741 1.00 86.62 91 THR A N 1
ATOM 633 C CA . THR A 1 91 ? -11.265 4.947 -10.779 1.00 86.62 91 THR A CA 1
ATOM 634 C C . THR A 1 91 ? -10.968 5.492 -9.377 1.00 86.62 91 THR A C 1
ATOM 636 O O . THR A 1 91 ? -11.718 5.243 -8.437 1.00 86.62 91 THR A O 1
ATOM 639 N N . GLY A 1 92 ? -9.865 6.233 -9.234 1.00 90.69 92 GLY A N 1
ATOM 640 C CA . GLY A 1 92 ? -9.387 6.770 -7.950 1.00 90.69 92 GLY A CA 1
ATOM 641 C C . GLY A 1 92 ? -8.386 5.877 -7.204 1.00 90.69 92 GLY A C 1
ATOM 642 O O . GLY A 1 92 ? -7.686 6.364 -6.317 1.00 90.69 92 GLY A O 1
ATOM 643 N N . ALA A 1 93 ? -8.237 4.609 -7.604 1.00 97.06 93 ALA A N 1
ATOM 644 C CA . ALA A 1 93 ? -7.258 3.686 -7.025 1.00 97.06 93 ALA A CA 1
ATOM 645 C C . ALA A 1 93 ? -5.862 3.800 -7.667 1.00 97.06 93 ALA A C 1
ATOM 647 O O . ALA A 1 93 ? -4.928 3.129 -7.231 1.00 97.06 93 ALA A O 1
ATOM 648 N N . CYS A 1 94 ? -5.705 4.657 -8.676 1.00 95.88 94 CYS A N 1
ATOM 649 C CA . CYS A 1 94 ? -4.435 4.988 -9.312 1.00 95.88 94 CYS A CA 1
ATOM 650 C C . CYS A 1 94 ? -3.856 6.270 -8.704 1.00 95.88 94 CYS A C 1
ATOM 652 O O . CYS A 1 94 ? -4.545 7.285 -8.641 1.00 95.88 94 CYS A O 1
ATOM 654 N N . SER A 1 95 ? -2.586 6.240 -8.303 1.00 95.88 95 SER A N 1
ATOM 655 C CA . SER A 1 95 ? -1.846 7.455 -7.946 1.00 95.88 95 SER A CA 1
ATOM 656 C C . SER A 1 95 ? -1.296 8.161 -9.189 1.00 95.88 95 SER A C 1
ATOM 658 O O . SER A 1 95 ? -1.366 7.644 -10.302 1.00 95.88 95 SER A O 1
ATOM 660 N N . THR A 1 96 ? -0.683 9.327 -8.994 1.00 94.69 96 THR A N 1
ATOM 661 C CA . THR A 1 96 ? 0.088 10.034 -10.030 1.00 94.69 96 THR A CA 1
ATOM 662 C C . THR A 1 96 ? 1.594 9.760 -9.954 1.00 94.69 96 THR A C 1
ATOM 664 O O . THR A 1 96 ? 2.352 10.270 -10.778 1.00 94.69 96 THR A O 1
ATOM 667 N N . VAL A 1 97 ? 2.055 8.964 -8.981 1.00 95.62 97 VAL A N 1
ATOM 668 C CA . VAL A 1 97 ? 3.487 8.741 -8.735 1.00 95.62 97 VAL A CA 1
ATOM 669 C C . VAL A 1 97 ? 3.984 7.544 -9.538 1.00 95.62 97 VAL A C 1
ATOM 671 O O . VAL A 1 97 ? 3.441 6.442 -9.443 1.00 95.62 97 VAL A O 1
ATOM 674 N N . ALA A 1 98 ? 5.046 7.754 -10.316 1.00 93.81 98 ALA A N 1
ATOM 675 C CA . ALA A 1 98 ? 5.653 6.725 -11.151 1.00 93.81 98 ALA A CA 1
ATOM 676 C C . ALA A 1 98 ? 6.376 5.648 -10.321 1.00 93.81 98 ALA A C 1
ATOM 678 O O . ALA A 1 98 ? 7.069 5.945 -9.351 1.00 93.81 98 ALA A O 1
ATOM 679 N N . LEU A 1 99 ? 6.293 4.389 -10.758 1.00 92.12 99 LEU A N 1
ATOM 680 C CA . LEU A 1 99 ? 6.910 3.229 -10.093 1.00 92.12 99 LEU A CA 1
ATOM 681 C C . LEU A 1 99 ? 8.440 3.320 -9.993 1.00 92.12 99 LEU A C 1
ATOM 683 O O . LEU A 1 99 ? 9.044 2.782 -9.067 1.00 92.12 99 LEU A O 1
ATOM 687 N N . ASN A 1 100 ? 9.088 3.999 -10.940 1.00 92.06 100 ASN A N 1
ATOM 688 C CA . ASN A 1 100 ? 10.539 4.187 -10.936 1.00 92.06 100 ASN A CA 1
ATOM 689 C C . ASN A 1 100 ? 11.020 5.209 -9.890 1.00 92.06 100 ASN A C 1
ATOM 691 O O . ASN A 1 100 ? 12.229 5.330 -9.687 1.00 92.06 100 ASN A O 1
ATOM 695 N N . THR A 1 101 ? 10.096 5.914 -9.233 1.00 94.81 101 THR A N 1
ATOM 696 C CA . THR A 1 101 ? 10.397 6.860 -8.161 1.00 94.81 101 THR A CA 1
ATOM 697 C C . THR A 1 101 ? 10.707 6.088 -6.884 1.00 94.81 101 THR A C 1
ATOM 699 O O . THR A 1 101 ? 9.969 5.176 -6.505 1.00 94.81 101 THR A O 1
ATOM 702 N N . LEU A 1 102 ? 11.807 6.452 -6.220 1.00 95.31 102 LEU A N 1
ATOM 703 C CA . LEU A 1 102 ? 12.088 5.993 -4.865 1.00 95.31 102 LEU A CA 1
ATOM 704 C C . LEU A 1 102 ? 11.058 6.616 -3.920 1.00 95.31 102 LEU A C 1
ATOM 706 O O . LEU A 1 102 ? 10.977 7.840 -3.804 1.00 95.31 102 LEU A O 1
ATOM 710 N N . SER A 1 103 ? 10.246 5.788 -3.275 1.00 96.69 103 SER A N 1
ATOM 711 C CA . SER A 1 103 ? 9.134 6.267 -2.454 1.00 96.69 103 SER A CA 1
ATOM 712 C C . SER A 1 103 ? 8.947 5.424 -1.206 1.00 96.69 103 SER A C 1
ATOM 714 O O . SER A 1 103 ? 9.126 4.208 -1.234 1.00 96.69 103 SER A O 1
ATOM 716 N N . ALA A 1 104 ? 8.529 6.073 -0.122 1.00 97.19 104 ALA A N 1
ATOM 717 C CA . ALA A 1 104 ? 7.820 5.398 0.949 1.00 97.19 104 ALA A CA 1
ATOM 718 C C . ALA A 1 104 ? 6.355 5.243 0.549 1.00 97.19 104 ALA A C 1
ATOM 720 O O . ALA A 1 104 ? 5.685 6.215 0.199 1.00 97.19 104 ALA A O 1
ATOM 721 N N . VAL A 1 105 ? 5.861 4.015 0.621 1.00 98.06 105 VAL A N 1
ATOM 722 C CA . VAL A 1 105 ? 4.465 3.683 0.371 1.00 98.06 105 VAL A CA 1
ATOM 723 C C . VAL A 1 105 ? 3.833 3.288 1.692 1.00 98.06 105 VAL A C 1
ATOM 725 O O . VAL A 1 105 ? 4.346 2.414 2.390 1.00 98.06 105 VAL A O 1
ATOM 728 N N . VAL A 1 106 ? 2.715 3.924 2.022 1.00 98.56 106 VAL A N 1
ATOM 729 C CA . VAL A 1 106 ? 1.881 3.586 3.176 1.00 98.56 106 VAL A CA 1
ATOM 730 C C . VAL A 1 106 ? 0.502 3.224 2.659 1.00 98.56 106 VAL A C 1
ATOM 732 O O . VAL A 1 106 ? -0.103 3.997 1.923 1.00 98.56 106 VAL A O 1
ATOM 735 N N . LEU A 1 107 ? -0.012 2.067 3.057 1.00 98.69 107 LEU A N 1
ATOM 736 C CA . LEU A 1 107 ? -1.414 1.708 2.913 1.00 98.69 107 LEU A CA 1
ATOM 737 C C . LEU A 1 107 ? -2.091 1.756 4.268 1.00 98.69 107 LEU A C 1
ATOM 739 O O . LEU A 1 107 ? -1.523 1.292 5.254 1.00 98.69 107 LEU A O 1
ATOM 743 N N . ARG A 1 108 ? -3.324 2.248 4.283 1.00 98.62 108 ARG A N 1
ATOM 744 C CA . ARG A 1 108 ? -4.267 2.136 5.392 1.00 98.62 108 ARG A CA 1
ATOM 745 C C . ARG A 1 108 ? -5.425 1.272 4.920 1.00 98.62 108 ARG A C 1
ATOM 747 O O . ARG A 1 108 ? -6.137 1.663 4.000 1.00 98.62 108 ARG A O 1
ATOM 754 N N . ILE A 1 109 ? -5.596 0.114 5.544 1.00 98.75 109 ILE A N 1
ATOM 755 C CA . ILE A 1 109 ? -6.706 -0.806 5.300 1.00 98.75 109 ILE A CA 1
ATOM 756 C C . ILE A 1 109 ? -7.666 -0.673 6.477 1.00 98.75 109 ILE A C 1
ATOM 758 O O . ILE A 1 109 ? -7.318 -0.996 7.614 1.00 98.75 109 ILE A O 1
ATOM 762 N N . ASP A 1 110 ? -8.859 -0.166 6.200 1.00 98.31 110 ASP A N 1
ATOM 763 C CA . ASP A 1 110 ? -9.947 -0.009 7.154 1.00 98.31 110 ASP A CA 1
ATOM 764 C C . ASP A 1 110 ? -11.006 -1.073 6.873 1.00 98.31 110 ASP A C 1
ATOM 766 O O . ASP A 1 110 ? -11.772 -0.984 5.911 1.00 98.31 110 ASP A O 1
ATOM 770 N N . TYR A 1 111 ? -11.016 -2.113 7.701 1.00 98.31 111 TYR A N 1
ATOM 771 C CA . TYR A 1 111 ? -11.928 -3.242 7.539 1.00 98.31 111 TYR A CA 1
ATOM 772 C C . TYR A 1 111 ? -13.362 -2.889 7.947 1.00 98.31 111 TYR A C 1
ATOM 774 O O . TYR A 1 111 ? -14.300 -3.527 7.481 1.00 98.31 111 TYR A O 1
ATOM 782 N N . THR A 1 112 ? -13.549 -1.863 8.784 1.00 97.38 112 THR A N 1
ATOM 783 C CA . THR A 1 112 ? -14.882 -1.403 9.196 1.00 97.38 112 THR A CA 1
ATOM 784 C C . THR A 1 112 ? -15.517 -0.551 8.104 1.00 97.38 112 THR A C 1
ATOM 786 O O . THR A 1 112 ? -16.676 -0.755 7.756 1.00 97.38 112 THR A O 1
ATOM 789 N N . ALA A 1 113 ? -14.754 0.384 7.535 1.00 97.69 113 ALA A N 1
ATOM 790 C CA . ALA A 1 113 ? -15.220 1.234 6.441 1.00 97.69 113 ALA A CA 1
ATOM 791 C C . ALA A 1 113 ? -15.179 0.537 5.067 1.00 97.69 113 ALA A C 1
ATOM 793 O O . ALA A 1 113 ? -15.605 1.126 4.075 1.00 97.69 113 ALA A O 1
ATOM 794 N N . ASN A 1 114 ? -14.647 -0.690 5.001 1.00 98.12 114 ASN A N 1
ATOM 795 C CA . ASN A 1 114 ? -14.339 -1.415 3.769 1.00 98.12 114 ASN A CA 1
ATOM 796 C C . ASN A 1 114 ? -13.588 -0.532 2.754 1.00 98.12 114 ASN A C 1
ATOM 798 O O . ASN A 1 114 ? -14.036 -0.313 1.627 1.00 98.12 114 ASN A O 1
ATOM 802 N N . LEU A 1 115 ? -12.469 0.039 3.193 1.00 98.38 115 LEU A N 1
ATOM 803 C CA . LEU A 1 115 ? -11.746 1.075 2.465 1.00 98.38 115 LEU A CA 1
ATOM 804 C C . LEU A 1 115 ? -10.241 0.835 2.545 1.00 98.38 115 LEU A C 1
ATOM 806 O O . LEU A 1 115 ? -9.689 0.659 3.631 1.00 98.38 115 LEU A O 1
ATOM 810 N N . THR A 1 116 ? -9.563 0.928 1.404 1.00 98.81 116 THR A N 1
ATOM 811 C CA . THR A 1 116 ? -8.101 0.971 1.347 1.00 98.81 116 THR A CA 1
ATOM 812 C C . THR A 1 116 ? -7.651 2.307 0.783 1.00 98.81 116 THR A C 1
ATOM 814 O O . THR A 1 116 ? -8.105 2.731 -0.275 1.00 98.81 116 THR A O 1
ATOM 817 N N . GLN A 1 117 ? -6.736 2.969 1.479 1.00 98.81 117 GLN A N 1
ATOM 818 C CA . GLN A 1 117 ? -6.111 4.216 1.044 1.00 98.81 117 GLN A CA 1
ATOM 819 C C . GLN A 1 117 ? -4.603 4.032 0.958 1.00 98.81 117 GLN A C 1
ATOM 821 O O . GLN A 1 117 ? -4.028 3.251 1.717 1.00 98.81 117 GLN A O 1
ATOM 826 N N . MET A 1 118 ? -3.964 4.749 0.039 1.00 98.69 118 MET A N 1
ATOM 827 C CA . MET A 1 118 ? -2.526 4.684 -0.186 1.00 98.69 118 MET A CA 1
ATOM 828 C C . MET A 1 118 ? -1.923 6.083 -0.276 1.00 98.69 118 MET A C 1
ATOM 830 O O . MET A 1 118 ? -2.453 6.961 -0.956 1.00 98.69 118 MET A O 1
ATOM 834 N N . TRP A 1 119 ? -0.759 6.247 0.343 1.00 98.62 119 TRP A N 1
ATOM 835 C CA . TRP A 1 119 ? 0.116 7.403 0.212 1.00 98.62 119 TRP A CA 1
ATOM 836 C C . TRP A 1 119 ? 1.433 6.944 -0.396 1.00 98.62 119 TRP A C 1
ATOM 838 O O . TRP A 1 119 ? 2.047 5.998 0.097 1.00 98.62 119 TRP A O 1
ATOM 848 N N . VAL A 1 120 ? 1.859 7.616 -1.462 1.00 98.12 120 VAL A N 1
ATOM 849 C CA . VAL A 1 120 ? 3.165 7.406 -2.090 1.00 98.12 120 VAL A CA 1
ATOM 850 C C . VAL A 1 120 ? 3.954 8.693 -1.927 1.00 98.12 120 VAL A C 1
ATOM 852 O O . VAL A 1 120 ? 3.596 9.727 -2.487 1.00 98.12 120 VAL A O 1
ATOM 855 N N . LEU A 1 121 ? 4.991 8.640 -1.099 1.00 97.50 121 LEU A N 1
ATOM 856 C CA . LEU A 1 121 ? 5.652 9.814 -0.545 1.00 97.50 121 LEU A CA 1
ATOM 857 C C . LEU A 1 121 ? 7.151 9.778 -0.840 1.00 97.50 121 LEU A C 1
ATOM 859 O O . LEU A 1 121 ? 7.787 8.727 -0.771 1.00 97.50 121 LEU A O 1
ATOM 863 N N . SER A 1 122 ? 7.747 10.942 -1.090 1.00 96.38 122 SER A N 1
ATOM 864 C CA . SER A 1 122 ? 9.208 11.096 -1.159 1.00 96.38 122 SER A CA 1
ATOM 865 C C . SER A 1 122 ? 9.876 11.122 0.224 1.00 96.38 122 SER A C 1
ATOM 867 O O . SER A 1 122 ? 11.097 11.038 0.316 1.00 96.38 122 SER A O 1
ATOM 869 N N . SER A 1 123 ? 9.087 11.251 1.296 1.00 95.44 123 SER A N 1
ATOM 870 C CA . SER A 1 123 ? 9.524 11.363 2.690 1.00 95.44 123 SER A CA 1
ATOM 871 C C . SER A 1 123 ? 8.412 10.895 3.632 1.00 95.44 123 SER A C 1
ATOM 873 O O . SER A 1 123 ? 7.243 11.189 3.395 1.00 95.44 123 SER A O 1
ATOM 875 N N . LEU A 1 124 ? 8.778 10.217 4.721 1.00 94.31 124 LEU A N 1
ATOM 876 C CA . LEU A 1 124 ? 7.888 9.906 5.848 1.00 94.31 124 LEU A CA 1
ATOM 877 C C . LEU A 1 124 ? 8.047 10.863 7.034 1.00 94.31 124 LEU A C 1
ATOM 879 O O . LEU A 1 124 ? 7.342 10.722 8.034 1.00 94.31 124 LEU A O 1
ATOM 883 N N . SER A 1 125 ? 8.950 11.842 6.946 1.00 94.94 125 SER A N 1
ATOM 884 C CA . SER A 1 125 ? 9.124 12.845 7.998 1.00 94.94 125 SER A CA 1
ATOM 885 C C . SER A 1 125 ? 7.819 13.604 8.237 1.00 94.94 125 SER A C 1
ATOM 887 O O . SER A 1 125 ? 7.328 14.286 7.340 1.00 94.94 125 SER A O 1
ATOM 889 N N . GLY A 1 126 ? 7.278 13.498 9.452 1.00 91.75 126 GLY A N 1
ATOM 890 C CA . GLY A 1 126 ? 6.049 14.188 9.852 1.00 91.75 126 GLY A CA 1
ATOM 891 C C . GLY A 1 126 ? 4.749 13.552 9.350 1.00 91.75 126 GLY A C 1
ATOM 892 O O . GLY A 1 126 ? 3.704 14.185 9.468 1.00 91.75 126 GLY A O 1
ATOM 893 N N . PHE A 1 127 ? 4.776 12.330 8.803 1.00 95.88 127 PHE A N 1
ATOM 894 C CA . PHE A 1 127 ? 3.543 11.626 8.443 1.00 95.88 127 PHE A CA 1
ATOM 895 C C . PHE A 1 127 ? 2.760 11.225 9.705 1.00 95.88 127 PHE A C 1
ATOM 897 O O . PHE A 1 127 ? 3.237 10.423 10.511 1.00 95.88 127 PHE A O 1
ATOM 904 N N . ASP A 1 128 ? 1.558 11.779 9.873 1.00 95.19 128 ASP A N 1
ATOM 905 C CA . ASP A 1 128 ? 0.648 11.441 10.969 1.00 95.19 128 ASP A CA 1
ATOM 906 C C . ASP A 1 128 ? -0.248 10.260 10.562 1.00 95.19 128 ASP A C 1
ATOM 908 O O . ASP A 1 128 ? -1.081 10.369 9.669 1.00 95.19 128 ASP A O 1
ATOM 912 N N . TYR A 1 129 ? -0.091 9.111 11.220 1.00 95.38 129 TYR A N 1
ATOM 913 C CA . TYR A 1 129 ? -0.905 7.920 10.950 1.00 95.38 129 TYR A CA 1
ATOM 914 C C . TYR A 1 129 ? -2.326 8.006 11.517 1.00 95.38 129 TYR A C 1
ATOM 916 O O . TYR A 1 129 ? -3.209 7.284 11.053 1.00 95.38 129 TYR A O 1
ATOM 924 N N . LEU A 1 130 ? -2.549 8.837 12.538 1.00 93.88 130 LEU A N 1
ATOM 925 C CA . LEU A 1 130 ? -3.867 9.040 13.138 1.00 93.88 130 LEU A CA 1
ATOM 926 C C . LEU A 1 130 ? -4.684 10.043 12.322 1.00 93.88 130 LEU A C 1
ATOM 928 O O . LEU A 1 130 ? -5.886 9.848 12.160 1.00 93.88 130 LEU A O 1
ATOM 932 N N . ASN A 1 131 ? -4.023 11.059 11.761 1.00 94.31 131 ASN A N 1
ATOM 933 C CA . ASN A 1 131 ? -4.636 12.079 10.908 1.00 94.31 131 ASN A CA 1
ATOM 934 C C . ASN A 1 131 ? -3.847 12.238 9.599 1.00 94.31 131 ASN A C 1
ATOM 936 O O . ASN A 1 131 ? -3.219 13.278 9.373 1.00 94.31 131 ASN A O 1
ATOM 940 N N . PRO A 1 132 ? -3.836 11.212 8.730 1.00 95.75 132 PRO A N 1
ATOM 941 C CA . PRO A 1 132 ? -3.046 11.278 7.516 1.00 95.75 132 PRO A CA 1
ATOM 942 C C . PRO A 1 132 ? -3.582 12.365 6.575 1.00 95.75 132 PRO A C 1
ATOM 944 O O . PRO A 1 132 ? -4.785 12.645 6.564 1.00 95.75 132 PRO A O 1
ATOM 947 N N . PRO A 1 133 ? -2.711 12.969 5.748 1.00 95.56 133 PRO A N 1
ATOM 948 C CA . PRO A 1 133 ? -3.136 13.923 4.731 1.00 95.56 133 PRO A CA 1
ATOM 949 C C . PRO A 1 133 ? -4.008 13.238 3.667 1.00 95.56 133 PRO A C 1
ATOM 951 O O . PRO A 1 133 ? -4.236 12.027 3.699 1.00 95.56 133 PRO A O 1
ATOM 954 N N . ALA A 1 134 ? -4.459 13.996 2.665 1.00 97.31 134 ALA A N 1
ATOM 955 C CA . ALA A 1 134 ? -5.170 13.419 1.526 1.00 97.31 134 ALA A CA 1
ATOM 956 C C . ALA A 1 134 ? -4.347 12.279 0.874 1.00 97.31 134 ALA A C 1
ATOM 958 O O . ALA A 1 134 ? -3.143 12.450 0.651 1.00 97.31 134 ALA A O 1
ATOM 959 N N . PRO A 1 135 ? -4.958 11.112 0.594 1.00 98.38 135 PRO A N 1
ATOM 960 C CA . PRO A 1 135 ? -4.251 9.979 0.013 1.00 98.38 135 PRO A CA 1
ATOM 961 C C . PRO A 1 135 ? -3.912 10.216 -1.457 1.00 98.38 135 PRO A C 1
ATOM 963 O O . PRO A 1 135 ? -4.633 10.897 -2.182 1.00 98.38 135 PRO A O 1
ATOM 966 N N . SER A 1 136 ? -2.833 9.583 -1.916 1.00 98.00 136 SER A N 1
ATOM 967 C CA . SER A 1 136 ? -2.459 9.550 -3.333 1.00 98.00 136 SER A CA 1
ATOM 968 C C . SER A 1 136 ? -3.408 8.681 -4.162 1.00 98.00 136 SER A C 1
ATOM 970 O O . SER A 1 136 ? -3.531 8.900 -5.361 1.00 98.00 136 SER A O 1
ATOM 972 N N . ALA A 1 137 ? -4.037 7.678 -3.541 1.00 98.06 137 ALA A N 1
ATOM 973 C CA . ALA A 1 137 ? -5.044 6.819 -4.155 1.00 98.06 137 ALA A CA 1
ATOM 974 C C . ALA A 1 137 ? -5.992 6.238 -3.098 1.00 98.06 137 ALA A C 1
ATOM 976 O O . ALA A 1 137 ? -5.612 6.044 -1.940 1.00 98.06 137 ALA A O 1
ATOM 977 N N . SER A 1 138 ? -7.217 5.918 -3.503 1.00 98.38 138 SER A N 1
ATOM 978 C CA . SER A 1 138 ? -8.248 5.355 -2.632 1.00 98.38 138 SER A CA 1
ATOM 979 C C . SER A 1 138 ? -9.073 4.308 -3.375 1.00 98.38 138 SER A C 1
ATOM 981 O O . SER A 1 138 ? -9.418 4.495 -4.538 1.00 98.38 138 SER A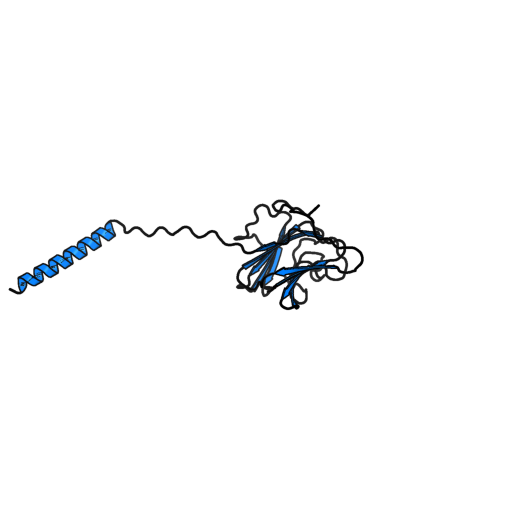 O 1
ATOM 983 N N . TYR A 1 139 ? -9.413 3.219 -2.693 1.00 98.50 139 TYR A N 1
ATOM 984 C CA . TYR A 1 139 ? -10.273 2.157 -3.198 1.00 98.50 139 TYR A CA 1
ATOM 985 C C . TYR A 1 139 ? -11.358 1.866 -2.153 1.00 98.50 139 TYR A C 1
ATOM 987 O O . TYR A 1 139 ? -11.153 1.115 -1.197 1.00 98.50 139 TYR A O 1
ATOM 995 N N . ALA A 1 140 ? -12.527 2.481 -2.342 1.00 97.94 140 ALA A N 1
ATOM 996 C CA . ALA A 1 140 ? -13.723 2.185 -1.558 1.00 97.94 140 ALA A CA 1
ATOM 997 C C . ALA A 1 140 ? -14.326 0.841 -1.991 1.00 97.94 140 ALA A C 1
ATOM 999 O O . ALA A 1 140 ? -14.405 0.548 -3.181 1.00 97.94 140 ALA A O 1
ATOM 1000 N N . GLY A 1 141 ? -14.756 0.028 -1.030 1.00 97.81 141 GLY A N 1
ATOM 1001 C CA . GLY A 1 141 ? -15.245 -1.327 -1.280 1.00 97.81 141 GLY A CA 1
ATOM 1002 C C . GLY A 1 141 ? -14.169 -2.415 -1.190 1.00 97.81 141 GLY A C 1
ATOM 1003 O O . GLY A 1 141 ? -14.490 -3.584 -1.400 1.00 97.81 141 GLY A O 1
ATOM 1004 N N . LEU A 1 142 ? -12.920 -2.057 -0.867 1.00 98.38 142 LEU A N 1
ATOM 1005 C CA . LEU A 1 142 ? -11.794 -2.985 -0.786 1.00 98.38 142 LEU A CA 1
ATOM 1006 C C . LEU A 1 142 ? -11.104 -2.899 0.581 1.00 98.38 142 LEU A C 1
ATOM 1008 O O . LEU A 1 142 ? -10.511 -1.879 0.927 1.00 98.38 142 LEU A O 1
ATOM 1012 N N . SER A 1 143 ? -11.104 -4.006 1.321 1.00 98.31 143 SER A N 1
ATOM 1013 C CA . SER A 1 143 ? -10.328 -4.192 2.553 1.00 98.31 143 SER A CA 1
ATOM 1014 C C . SER A 1 143 ? -9.698 -5.595 2.569 1.00 98.31 143 SER A C 1
ATOM 1016 O O . SER A 1 143 ? -10.284 -6.545 3.090 1.00 98.31 143 SER A O 1
ATOM 1018 N N . PRO A 1 144 ? -8.525 -5.781 1.932 1.00 98.12 144 PRO A N 1
ATOM 1019 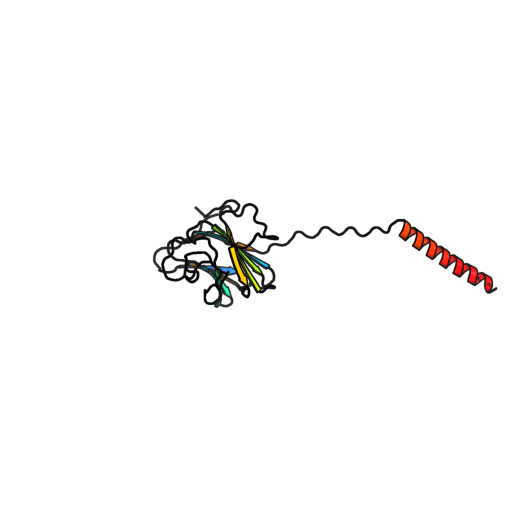C CA . PRO A 1 144 ? -7.963 -7.107 1.703 1.00 98.12 144 PRO A CA 1
ATOM 1020 C C . PRO A 1 144 ? -7.670 -7.804 3.031 1.00 98.12 144 PRO A C 1
ATOM 1022 O O . PRO A 1 144 ? -6.798 -7.365 3.772 1.00 98.12 144 PRO A O 1
ATOM 1025 N N . ALA A 1 145 ? -8.374 -8.895 3.337 1.00 98.19 145 ALA A N 1
ATOM 1026 C CA . ALA A 1 145 ? -7.991 -9.773 4.437 1.00 98.19 145 ALA A CA 1
ATOM 1027 C C . ALA A 1 145 ? -6.791 -10.619 4.002 1.00 98.19 145 ALA A C 1
ATOM 1029 O O . ALA A 1 145 ? -6.780 -11.122 2.877 1.00 98.19 145 ALA A O 1
ATOM 1030 N N . PHE A 1 146 ? -5.782 -10.796 4.853 1.00 98.62 146 PHE A N 1
ATOM 1031 C CA . PHE A 1 146 ? -4.595 -11.572 4.484 1.00 98.62 146 PHE A CA 1
ATOM 1032 C C . PHE A 1 146 ? -3.868 -12.183 5.673 1.00 98.62 146 PHE A C 1
ATOM 1034 O O . PHE A 1 146 ? -3.853 -11.640 6.771 1.00 98.62 146 PHE A O 1
ATOM 1041 N N . GLN A 1 147 ? -3.208 -13.303 5.410 1.00 98.12 147 GLN A N 1
ATOM 1042 C CA . GLN A 1 147 ? -2.266 -13.964 6.320 1.00 98.12 147 GLN A CA 1
ATOM 1043 C C . GLN A 1 147 ? -0.908 -14.201 5.645 1.00 98.12 147 GLN A C 1
ATOM 1045 O O . GLN A 1 147 ? -0.022 -14.841 6.198 1.00 98.12 147 GLN A O 1
ATOM 1050 N N . ARG A 1 148 ? -0.739 -13.687 4.424 1.00 97.62 148 ARG A N 1
ATOM 1051 C CA . ARG A 1 148 ? 0.503 -13.738 3.663 1.00 97.62 148 ARG A CA 1
ATOM 1052 C C . ARG A 1 148 ? 0.638 -12.481 2.821 1.00 97.62 148 ARG A C 1
ATOM 1054 O O . ARG A 1 148 ? -0.331 -12.025 2.214 1.00 97.62 148 ARG A O 1
ATOM 1061 N N . ILE A 1 149 ? 1.852 -11.945 2.774 1.00 96.69 149 ILE A N 1
ATOM 1062 C CA . ILE A 1 149 ? 2.232 -10.887 1.841 1.00 96.69 149 ILE A CA 1
ATOM 1063 C C . ILE A 1 149 ? 3.272 -11.455 0.885 1.00 96.69 149 ILE A C 1
ATOM 1065 O O . ILE A 1 149 ? 4.262 -12.032 1.333 1.00 96.69 149 ILE A O 1
ATOM 1069 N N . ALA A 1 150 ? 3.054 -11.275 -0.415 1.00 94.44 150 ALA A N 1
ATOM 1070 C CA . ALA A 1 150 ? 3.944 -11.757 -1.463 1.00 94.44 150 ALA A CA 1
ATOM 1071 C C . ALA A 1 150 ? 4.311 -10.625 -2.427 1.00 94.44 150 ALA A C 1
ATOM 1073 O O . ALA A 1 150 ? 3.445 -10.013 -3.046 1.00 94.44 150 ALA A O 1
ATOM 1074 N N . PHE A 1 151 ? 5.599 -10.339 -2.558 1.00 93.38 151 PHE A N 1
ATOM 1075 C CA . PHE A 1 151 ? 6.126 -9.397 -3.531 1.00 93.38 151 PHE A CA 1
ATOM 1076 C C . PHE A 1 151 ? 6.403 -10.120 -4.842 1.00 93.38 151 PHE A C 1
ATOM 1078 O O . PHE A 1 151 ? 7.240 -11.011 -4.862 1.00 93.38 151 PHE A O 1
ATOM 1085 N N . TYR A 1 152 ? 5.739 -9.710 -5.917 1.00 91.62 152 TYR A N 1
ATOM 1086 C CA . TYR A 1 152 ? 5.954 -10.192 -7.277 1.00 91.62 152 TYR A CA 1
ATOM 1087 C C . TYR A 1 152 ? 6.655 -9.112 -8.092 1.00 91.62 152 TYR A C 1
ATOM 1089 O O . TYR A 1 152 ? 6.199 -7.967 -8.138 1.00 91.62 152 TYR A O 1
ATOM 1097 N N . SER A 1 153 ? 7.765 -9.462 -8.738 1.00 89.31 153 SER A N 1
ATOM 1098 C CA . SER A 1 153 ? 8.682 -8.472 -9.296 1.00 89.31 153 SER A CA 1
ATOM 1099 C C . SER A 1 153 ? 9.331 -8.871 -10.618 1.00 89.31 153 SER A C 1
ATOM 1101 O O . SER A 1 153 ? 9.579 -10.045 -10.890 1.00 89.31 153 SER A O 1
ATOM 1103 N N . ARG A 1 154 ? 9.634 -7.849 -11.425 1.00 86.06 154 ARG A N 1
ATOM 1104 C CA . ARG A 1 154 ? 10.410 -7.913 -12.671 1.00 86.06 154 ARG A CA 1
ATOM 1105 C C . ARG A 1 154 ? 11.619 -7.001 -12.570 1.00 86.06 154 ARG A C 1
ATOM 1107 O O . ARG A 1 154 ? 11.602 -6.047 -11.796 1.00 86.06 154 ARG A O 1
ATOM 1114 N N . SER A 1 155 ? 12.633 -7.256 -13.389 1.00 84.19 155 SER A N 1
ATOM 1115 C CA . SER A 1 155 ? 13.767 -6.341 -13.504 1.00 84.19 155 SER A CA 1
ATOM 1116 C C . SER A 1 155 ? 13.336 -4.974 -14.057 1.00 84.19 155 SER A C 1
ATOM 1118 O O . SER A 1 155 ? 12.613 -4.954 -15.053 1.00 84.19 155 SER A O 1
ATOM 1120 N N . PRO A 1 156 ? 13.829 -3.849 -13.516 1.00 86.00 156 PRO A N 1
ATOM 1121 C CA . PRO A 1 156 ? 14.433 -3.691 -12.198 1.00 86.00 156 PRO A CA 1
ATOM 1122 C C . PRO A 1 156 ? 13.339 -3.391 -11.168 1.00 86.00 156 PRO A C 1
ATOM 1124 O O . PRO A 1 156 ? 12.565 -2.460 -11.348 1.00 86.00 156 PRO A O 1
ATOM 1127 N N . ALA A 1 157 ? 13.293 -4.121 -10.059 1.00 89.94 157 ALA A N 1
ATOM 1128 C CA . ALA A 1 157 ? 12.401 -3.784 -8.958 1.00 89.94 157 ALA A CA 1
ATOM 1129 C C . ALA A 1 157 ? 13.059 -4.101 -7.626 1.00 89.94 157 ALA A C 1
ATOM 1131 O O . ALA A 1 157 ? 13.747 -5.117 -7.469 1.00 89.94 157 ALA A O 1
ATOM 1132 N N . SER A 1 158 ? 12.838 -3.203 -6.674 1.00 91.50 158 SER A N 1
ATOM 1133 C CA . SER A 1 158 ? 13.354 -3.323 -5.326 1.00 91.50 158 SER A CA 1
ATOM 1134 C C . SER A 1 158 ? 12.353 -2.832 -4.294 1.00 91.50 158 SER A C 1
ATOM 1136 O O . SER A 1 158 ? 11.612 -1.876 -4.537 1.00 91.50 158 SER A O 1
ATOM 1138 N N . ILE A 1 159 ? 12.345 -3.513 -3.154 1.00 93.25 159 ILE A N 1
ATOM 1139 C CA . ILE A 1 159 ? 11.531 -3.188 -1.988 1.00 93.25 159 ILE A CA 1
ATOM 1140 C C . ILE A 1 159 ? 12.367 -3.378 -0.725 1.00 93.25 159 ILE A C 1
ATOM 1142 O O . ILE A 1 159 ? 13.219 -4.2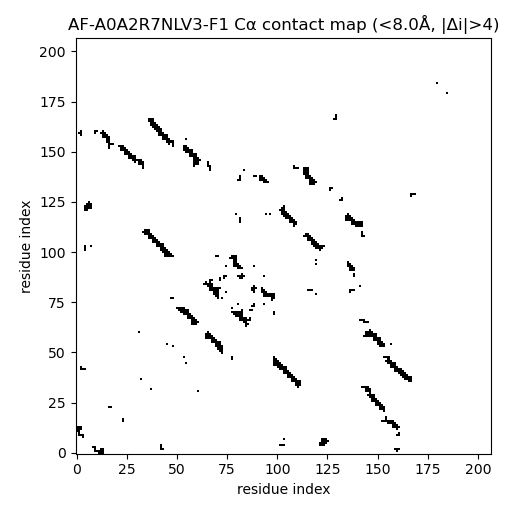66 -0.659 1.00 93.25 159 ILE A O 1
ATOM 1146 N N . ASP A 1 160 ? 12.128 -2.539 0.268 1.00 93.69 160 ASP A N 1
ATOM 1147 C CA . ASP A 1 160 ? 12.801 -2.563 1.559 1.00 93.69 160 ASP A CA 1
ATOM 1148 C C . ASP A 1 160 ? 11.825 -2.170 2.681 1.00 93.69 160 ASP A C 1
ATOM 1150 O O . ASP A 1 160 ? 10.736 -1.656 2.416 1.00 93.69 160 ASP A O 1
ATOM 1154 N N . GLU A 1 161 ? 12.209 -2.407 3.936 1.00 93.25 161 GLU A N 1
ATOM 1155 C CA . GLU A 1 161 ? 11.504 -1.913 5.130 1.00 93.25 161 GLU A CA 1
ATOM 1156 C C . GLU A 1 161 ? 10.002 -2.266 5.210 1.00 93.25 161 GLU A C 1
ATOM 1158 O O . GLU A 1 161 ? 9.197 -1.491 5.734 1.00 93.25 161 GLU A O 1
ATOM 1163 N N . LEU A 1 162 ? 9.599 -3.447 4.717 1.00 94.06 162 LEU A N 1
ATOM 1164 C CA . LEU A 1 162 ? 8.197 -3.880 4.738 1.00 94.06 162 LEU A CA 1
ATOM 1165 C C . LEU A 1 162 ? 7.687 -4.147 6.168 1.00 94.06 162 LEU A C 1
ATOM 1167 O O . LEU A 1 162 ? 8.014 -5.160 6.801 1.00 94.06 162 LEU A O 1
ATOM 1171 N N . LYS A 1 163 ? 6.776 -3.299 6.640 1.00 94.50 163 LYS A N 1
ATOM 1172 C CA . LYS A 1 163 ? 6.152 -3.333 7.970 1.00 94.50 163 LYS A CA 1
ATOM 1173 C C . LYS A 1 163 ? 4.639 -3.471 7.854 1.00 94.50 163 LYS A C 1
ATOM 1175 O O . LYS A 1 163 ? 4.023 -2.954 6.929 1.00 94.50 163 LYS A O 1
ATOM 1180 N N . VAL A 1 164 ? 4.054 -4.193 8.804 1.00 97.06 164 VAL A N 1
ATOM 1181 C CA . VAL A 1 164 ? 2.604 -4.347 8.971 1.00 97.06 164 VAL A CA 1
ATOM 1182 C C . VAL A 1 164 ? 2.313 -4.086 10.437 1.00 97.06 164 VAL A C 1
ATOM 1184 O O . VAL A 1 164 ? 2.891 -4.756 11.291 1.00 97.06 164 VAL A O 1
ATOM 1187 N N . PHE A 1 165 ? 1.494 -3.085 10.734 1.00 96.94 165 PHE A N 1
ATOM 1188 C CA . PHE A 1 165 ? 1.289 -2.627 12.106 1.00 96.94 165 PHE A CA 1
ATOM 1189 C C . PHE A 1 165 ? -0.050 -1.912 12.273 1.00 96.94 165 PHE A C 1
ATOM 1191 O O . PHE A 1 165 ? -0.715 -1.548 11.307 1.00 96.94 165 PHE A O 1
ATOM 1198 N N . ARG A 1 166 ? -0.450 -1.708 13.527 1.00 95.81 166 ARG A N 1
ATOM 1199 C CA . ARG A 1 166 ? -1.601 -0.883 13.901 1.00 95.81 166 ARG A CA 1
ATOM 1200 C C . ARG A 1 166 ? -1.103 0.329 14.665 1.00 95.81 166 ARG A C 1
ATOM 1202 O O . ARG A 1 166 ? -0.114 0.232 15.386 1.00 95.81 166 ARG A O 1
ATOM 1209 N N . VAL A 1 167 ? -1.806 1.444 14.521 1.00 91.31 167 VAL A N 1
ATOM 1210 C CA . VAL A 1 167 ? -1.540 2.656 15.294 1.00 91.31 167 VAL A CA 1
ATOM 1211 C C . VAL A 1 167 ? -2.684 2.849 16.270 1.00 91.31 167 VAL A C 1
ATOM 1213 O O . VAL A 1 167 ? -3.849 2.864 15.880 1.00 91.31 167 VAL A O 1
ATOM 1216 N N . THR A 1 168 ? -2.346 2.955 17.547 1.00 84.00 168 THR A N 1
ATOM 1217 C CA . THR A 1 168 ? -3.285 3.262 18.624 1.00 84.00 168 THR A CA 1
ATOM 1218 C C . THR A 1 168 ? -3.106 4.713 19.030 1.00 84.00 168 THR A C 1
ATOM 1220 O O . THR A 1 168 ? -1.976 5.152 19.248 1.00 84.00 168 THR A O 1
ATOM 1223 N N . ALA A 1 169 ? -4.211 5.447 19.158 1.00 73.69 169 ALA A N 1
ATOM 1224 C CA . ALA A 1 169 ? -4.16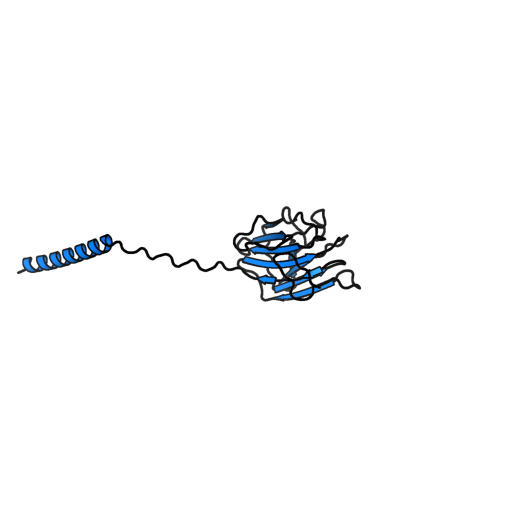6 6.755 19.793 1.00 73.69 169 ALA A CA 1
ATOM 1225 C C . ALA A 1 169 ? -3.687 6.600 21.249 1.00 73.69 169 ALA A C 1
ATOM 1227 O O . ALA A 1 169 ? -4.032 5.601 21.895 1.00 73.69 169 ALA A O 1
ATOM 1228 N N . PRO A 1 170 ? -2.898 7.549 21.778 1.00 67.81 170 PRO A N 1
ATOM 1229 C CA . PRO A 1 170 ? -2.632 7.584 23.207 1.00 67.81 170 PRO A CA 1
ATOM 1230 C C . PRO A 1 170 ? -3.968 7.661 23.969 1.00 67.81 170 PRO A C 1
ATOM 1232 O O . PRO A 1 170 ? -4.912 8.287 23.478 1.00 67.81 170 PRO A O 1
ATOM 1235 N N . PRO A 1 171 ? -4.082 7.012 25.141 1.00 60.38 171 PRO A N 1
ATOM 1236 C CA . PRO A 1 171 ? -5.311 7.050 25.921 1.00 60.38 171 PRO A CA 1
ATOM 1237 C C . PRO A 1 171 ? -5.682 8.499 26.247 1.00 60.38 171 PRO A C 1
ATOM 1239 O O . PRO A 1 171 ? -4.823 9.301 26.620 1.00 60.38 171 PRO A O 1
ATOM 1242 N N . SER A 1 172 ? -6.966 8.830 26.108 1.00 64.56 172 SER A N 1
ATOM 1243 C CA . SER A 1 172 ? -7.511 10.118 26.531 1.00 64.56 172 SER A CA 1
ATOM 1244 C C . SER A 1 172 ? -7.155 10.353 28.000 1.00 64.56 172 SER A C 1
ATOM 1246 O O . SER A 1 172 ? -7.347 9.457 28.826 1.00 64.56 172 SER A O 1
ATOM 1248 N N . ALA A 1 173 ? -6.652 11.543 28.341 1.00 70.56 173 ALA A N 1
ATOM 1249 C CA . ALA A 1 173 ? -6.462 11.911 29.741 1.00 70.56 173 ALA A CA 1
ATOM 1250 C C . ALA A 1 173 ? -7.793 11.740 30.504 1.00 70.56 173 ALA A C 1
ATOM 1252 O O . ALA A 1 173 ? -8.854 12.010 29.926 1.00 70.56 173 ALA A O 1
ATOM 1253 N N . PRO A 1 174 ? -7.769 11.286 31.772 1.00 64.62 174 PRO A N 1
ATOM 1254 C CA . PRO A 1 174 ? -8.987 11.151 32.559 1.00 64.62 174 PRO A CA 1
ATOM 1255 C C . PRO A 1 174 ? -9.720 12.491 32.581 1.00 64.62 174 PRO A C 1
ATOM 1257 O O . PRO A 1 174 ? -9.132 13.527 32.898 1.00 64.62 174 PRO A O 1
ATOM 1260 N N . SER A 1 175 ? -11.002 12.481 32.213 1.00 64.56 175 SER A N 1
ATOM 1261 C CA . SER A 1 175 ? -11.832 13.674 32.327 1.00 64.56 175 SER A CA 1
ATOM 1262 C C . SER A 1 175 ? -11.854 14.108 33.796 1.00 64.56 175 SER A C 1
ATOM 1264 O O . SER A 1 175 ? -12.066 13.251 34.661 1.00 64.56 175 SER A O 1
ATOM 1266 N N . PRO A 1 176 ? -11.631 15.398 34.110 1.00 66.44 176 PRO A N 1
ATOM 1267 C CA . PRO A 1 176 ? -11.783 15.869 35.474 1.00 66.44 176 PRO A CA 1
ATOM 1268 C C . PRO A 1 176 ? -13.204 15.548 35.929 1.00 66.44 176 PRO A C 1
ATOM 1270 O O . PRO A 1 176 ? -14.179 15.927 35.277 1.00 66.44 176 PRO A O 1
ATOM 1273 N N . VAL A 1 177 ? -13.314 14.800 37.027 1.00 68.44 177 VAL A N 1
ATOM 1274 C CA . VAL A 1 177 ? -14.596 14.557 37.688 1.00 68.44 177 VAL A CA 1
ATOM 1275 C C . VAL A 1 177 ? -15.162 15.936 38.029 1.00 68.44 177 VAL A C 1
ATOM 1277 O O . VAL A 1 177 ? -14.441 16.706 38.671 1.00 68.44 177 VAL A O 1
ATOM 1280 N N . PRO A 1 178 ? -16.385 16.294 37.595 1.00 70.69 178 PRO A N 1
ATOM 1281 C CA . PRO A 1 178 ? -16.984 17.561 37.982 1.00 70.69 178 PRO A CA 1
ATOM 1282 C C . PRO A 1 178 ? -16.975 17.647 39.507 1.00 70.69 178 PRO A C 1
ATOM 1284 O O . PRO A 1 178 ? -17.632 16.856 40.184 1.00 70.69 178 PRO A O 1
ATOM 1287 N N . GLY A 1 179 ? -16.171 18.559 40.054 1.00 65.12 179 GLY A N 1
ATOM 1288 C CA . GLY A 1 179 ? -16.194 18.829 41.481 1.00 65.12 179 GLY A CA 1
ATOM 1289 C C . GLY A 1 179 ? -17.604 19.277 41.841 1.00 65.12 179 GLY A C 1
ATOM 1290 O O . GLY A 1 179 ? -18.145 20.175 41.195 1.00 65.12 179 GLY A O 1
ATOM 1291 N N . LEU A 1 180 ? -18.216 18.649 42.846 1.00 58.78 180 LEU A N 1
ATOM 1292 C CA . LEU A 1 180 ? -19.402 19.214 43.482 1.00 58.78 180 LEU A CA 1
ATOM 1293 C C . LEU A 1 180 ? -19.019 20.628 43.926 1.00 58.78 180 LEU A C 1
ATOM 1295 O O . LEU A 1 180 ? -18.125 20.789 44.759 1.00 58.78 180 LEU A O 1
ATOM 1299 N N . SER A 1 181 ? -19.642 21.653 43.339 1.00 62.53 181 SER A N 1
ATOM 1300 C CA . SER A 1 181 ? -19.472 23.018 43.828 1.00 62.53 181 SER A CA 1
ATOM 1301 C C . SER A 1 181 ? -19.854 23.040 45.311 1.00 62.53 181 SER A C 1
ATOM 1303 O O . SER A 1 181 ? -20.751 22.306 45.740 1.00 62.53 181 SER A O 1
ATOM 1305 N N . GLY A 1 182 ? -19.174 23.858 46.121 1.00 56.44 182 GLY A N 1
ATOM 1306 C CA . GLY A 1 182 ? -19.472 23.963 47.558 1.00 56.44 182 GLY A CA 1
ATOM 1307 C C . GLY A 1 182 ? -20.952 24.266 47.840 1.00 56.44 182 GLY A C 1
ATOM 1308 O O . GLY A 1 182 ? -21.497 23.835 48.854 1.00 56.44 182 GLY A O 1
ATOM 1309 N N . GLU A 1 183 ? -21.629 24.908 46.886 1.00 57.56 183 GLU A N 1
ATOM 1310 C CA . GLU A 1 183 ? -23.071 25.155 46.893 1.00 57.56 183 GLU A CA 1
ATOM 1311 C C . GLU A 1 183 ? -23.899 23.858 46.850 1.00 57.56 183 GLU A C 1
ATOM 1313 O O . GLU A 1 183 ? -24.862 23.720 47.602 1.00 57.56 183 GLU A O 1
ATOM 1318 N N . GLY A 1 184 ? -23.496 22.864 46.050 1.00 55.81 184 GLY A N 1
ATOM 1319 C CA . GLY A 1 184 ? -24.175 21.566 45.962 1.00 55.81 184 GLY A CA 1
ATOM 1320 C C . GLY A 1 184 ? -24.077 20.741 47.249 1.00 55.81 184 GLY A C 1
ATOM 1321 O O . GLY A 1 184 ? -25.035 20.071 47.635 1.00 55.81 184 GLY A O 1
ATOM 1322 N N . VAL A 1 185 ? -22.951 20.840 47.962 1.00 59.72 185 VAL A N 1
ATOM 1323 C CA . VAL A 1 185 ? -22.770 20.195 49.275 1.00 59.72 185 VAL A CA 1
ATOM 1324 C C . VAL A 1 185 ? -23.591 20.912 50.353 1.00 59.72 185 VAL A C 1
ATOM 1326 O O . VAL A 1 185 ? -24.230 20.258 51.180 1.00 59.72 185 VAL A O 1
ATOM 1329 N N . GLY A 1 186 ? -23.636 22.248 50.313 1.00 60.06 186 GLY A N 1
ATOM 1330 C CA . GLY A 1 186 ? -24.423 23.062 51.243 1.00 60.06 186 GLY A CA 1
ATOM 1331 C C . GLY A 1 186 ? -25.929 22.805 51.144 1.00 60.06 186 GLY A C 1
ATOM 1332 O O . GLY A 1 186 ? -26.595 22.630 52.166 1.00 60.06 186 GLY A O 1
ATOM 1333 N N . VAL A 1 187 ? -26.465 22.698 49.924 1.00 63.31 187 VAL A N 1
ATOM 1334 C CA . VAL A 1 187 ? -27.889 22.394 49.693 1.00 63.31 187 VAL A CA 1
ATOM 1335 C C . VAL A 1 187 ? -28.248 20.993 50.197 1.00 63.31 187 VAL A C 1
ATOM 1337 O O . VAL A 1 187 ? -29.279 20.820 50.850 1.00 63.31 187 VAL A O 1
ATOM 1340 N N . LEU A 1 188 ? -27.387 19.995 49.968 1.00 61.88 188 LEU A N 1
ATOM 1341 C CA . LEU A 1 188 ? -27.632 18.627 50.432 1.00 61.88 188 LEU A CA 1
ATOM 1342 C C . LEU A 1 188 ? -27.610 18.529 51.969 1.00 61.88 188 LEU A C 1
ATOM 1344 O O . LEU A 1 188 ? -28.468 17.869 52.559 1.00 61.88 188 LEU A O 1
ATOM 1348 N N . ALA A 1 189 ? -26.683 19.233 52.626 1.00 64.56 189 ALA A N 1
ATOM 1349 C CA . ALA A 1 189 ? -26.615 19.302 54.085 1.00 64.56 189 ALA A CA 1
ATOM 1350 C C . ALA A 1 189 ? -27.844 20.006 54.692 1.00 64.56 189 ALA A C 1
ATOM 1352 O O . ALA A 1 189 ? -28.410 19.524 55.676 1.00 64.56 189 ALA A O 1
ATOM 1353 N N . ALA A 1 190 ? -28.307 21.100 54.076 1.00 63.88 190 ALA A N 1
ATOM 1354 C CA . ALA A 1 190 ? -29.504 21.817 54.512 1.00 63.88 190 ALA A CA 1
ATOM 1355 C C . ALA A 1 190 ? -30.776 20.961 54.377 1.00 63.88 190 ALA A C 1
ATOM 1357 O O . ALA A 1 190 ? -31.595 20.921 55.296 1.00 63.88 190 ALA A O 1
ATOM 1358 N N . LEU A 1 191 ? -30.922 20.218 53.273 1.00 67.81 191 LEU A N 1
ATOM 1359 C CA . LEU A 1 191 ? -32.059 19.318 53.048 1.00 67.81 191 LEU A CA 1
ATOM 1360 C C . LEU A 1 191 ? -32.093 18.155 54.051 1.00 67.81 191 LEU A C 1
ATOM 1362 O O . LEU A 1 191 ? -33.162 17.804 54.555 1.00 67.81 191 LEU A O 1
ATOM 1366 N N . LEU A 1 192 ? -30.933 17.589 54.395 1.00 69.06 192 LEU A N 1
ATOM 1367 C CA . LEU A 1 192 ? -30.829 16.538 55.412 1.00 69.06 192 LEU A CA 1
ATOM 1368 C C . LEU A 1 192 ? -31.154 17.062 56.819 1.00 69.06 192 LEU A C 1
ATOM 1370 O O . LEU A 1 192 ? -31.865 16.393 57.573 1.00 69.06 192 LEU A O 1
ATOM 1374 N N . ALA A 1 193 ? -30.702 18.273 57.156 1.00 69.25 193 ALA A N 1
ATOM 1375 C CA . ALA A 1 193 ? -31.030 18.920 58.425 1.00 69.25 193 ALA A CA 1
ATOM 1376 C C . ALA A 1 193 ? -32.537 19.217 58.543 1.00 69.25 193 ALA A C 1
ATOM 1378 O O . ALA A 1 193 ? -33.156 18.895 59.559 1.00 69.25 193 ALA A O 1
ATOM 1379 N N . LEU A 1 194 ? -33.159 19.741 57.482 1.00 65.81 194 LEU A N 1
ATOM 1380 C CA . LEU A 1 194 ? -34.606 19.981 57.417 1.00 65.81 194 LEU A CA 1
ATOM 1381 C C . LEU A 1 194 ? -35.414 18.685 57.574 1.00 65.81 194 LEU A C 1
ATOM 1383 O O . LEU A 1 194 ? -36.387 18.658 58.330 1.00 65.81 194 LEU A O 1
ATOM 1387 N N . ALA A 1 195 ? -34.988 17.591 56.937 1.00 68.12 195 ALA A N 1
ATOM 1388 C CA . ALA A 1 195 ? -35.639 16.288 57.071 1.00 68.12 195 ALA A CA 1
ATOM 1389 C C . ALA A 1 195 ? -35.538 15.714 58.499 1.00 68.12 195 ALA A C 1
ATOM 1391 O O . ALA A 1 195 ? -36.494 15.108 58.997 1.00 68.12 195 ALA A O 1
ATOM 1392 N N . ALA A 1 196 ? -34.409 15.922 59.185 1.00 67.62 196 ALA A N 1
ATOM 1393 C CA . ALA A 1 196 ? -34.224 15.508 60.575 1.00 67.62 196 ALA A CA 1
ATOM 1394 C C . ALA A 1 196 ? -35.112 16.313 61.541 1.00 67.62 196 ALA A C 1
ATOM 1396 O O . ALA A 1 196 ? -35.759 15.729 62.415 1.00 67.62 196 ALA A O 1
ATOM 1397 N N . VAL A 1 197 ? -35.219 17.631 61.337 1.00 67.00 197 VAL A N 1
ATOM 1398 C CA . VAL A 1 197 ? -36.097 18.515 62.123 1.00 67.00 197 VAL A CA 1
ATOM 1399 C C . VAL A 1 197 ? -37.570 18.144 61.933 1.00 67.00 197 VAL A C 1
ATOM 1401 O O . VAL A 1 197 ? -38.310 18.038 62.912 1.00 67.00 197 VAL A O 1
ATOM 1404 N N . TRP A 1 198 ? -37.995 17.849 60.701 1.00 59.22 198 TRP A N 1
ATOM 1405 C CA . TRP A 1 198 ? -39.365 17.410 60.411 1.00 59.22 198 TRP A CA 1
ATOM 1406 C C . TRP A 1 198 ? -39.723 16.092 61.110 1.00 59.22 198 TRP A C 1
ATOM 1408 O O . TRP A 1 198 ? -40.794 15.954 61.711 1.00 59.22 198 TRP A O 1
ATOM 1418 N N . ARG A 1 199 ? -38.797 15.123 61.105 1.00 59.22 199 ARG A N 1
ATOM 1419 C CA . ARG A 1 199 ? -38.969 13.856 61.832 1.00 59.22 199 ARG A CA 1
ATOM 1420 C C . ARG A 1 199 ? -38.999 14.062 63.349 1.00 59.22 199 ARG A C 1
ATOM 1422 O O . ARG A 1 199 ? -39.796 13.403 64.013 1.00 59.22 199 ARG A O 1
ATOM 1429 N N . GLY A 1 200 ? -38.211 14.989 63.896 1.00 59.72 200 GLY A N 1
ATOM 1430 C CA . GLY A 1 200 ? -38.248 15.352 65.318 1.00 59.72 200 GLY A CA 1
ATOM 1431 C C . GLY A 1 200 ? -39.566 16.008 65.748 1.00 59.72 200 GLY A C 1
ATOM 1432 O O . GLY A 1 200 ? -40.180 15.579 66.725 1.00 59.72 200 GLY A O 1
ATOM 1433 N N . ALA A 1 201 ? -40.058 16.982 64.978 1.00 58.44 201 ALA A N 1
ATOM 1434 C CA . ALA A 1 201 ? -41.304 17.698 65.266 1.00 58.44 201 ALA A CA 1
ATOM 1435 C C . ALA A 1 201 ? -42.546 16.786 65.198 1.00 58.44 201 ALA A C 1
ATOM 1437 O O . ALA A 1 201 ? -43.453 16.891 66.024 1.00 58.44 201 ALA A O 1
ATOM 1438 N N . SER A 1 202 ? -42.562 15.826 64.264 1.00 56.34 202 SER A N 1
ATOM 1439 C CA . SER A 1 202 ? -43.646 14.837 64.136 1.00 56.34 202 SER A CA 1
ATOM 1440 C C . SER A 1 202 ? -43.774 13.885 65.338 1.00 56.34 202 SER A C 1
ATOM 1442 O O . SER A 1 202 ? -44.865 13.378 65.603 1.00 56.34 202 SER A O 1
ATOM 1444 N N . ARG A 1 203 ? -42.688 13.668 66.097 1.00 55.53 203 ARG A N 1
ATOM 1445 C CA . ARG A 1 203 ? -42.678 12.816 67.300 1.00 55.53 203 ARG A CA 1
ATOM 1446 C C . ARG A 1 203 ? -43.195 13.528 68.549 1.00 55.53 203 ARG A C 1
ATOM 1448 O O . ARG A 1 203 ? -43.769 12.869 69.408 1.00 55.53 203 ARG A O 1
ATOM 1455 N N . PHE A 1 204 ? -43.043 14.848 68.637 1.00 52.03 204 PHE A N 1
ATOM 1456 C CA . PHE A 1 204 ? -43.570 15.642 69.754 1.00 52.03 204 PHE A CA 1
ATOM 1457 C C . PHE A 1 204 ? -45.078 15.893 69.664 1.00 52.03 204 PHE A C 1
ATOM 1459 O O . PHE A 1 204 ? -45.725 16.094 70.682 1.00 52.03 204 PHE A O 1
ATOM 1466 N N . ARG A 1 205 ? -45.662 15.820 68.463 1.00 52.59 205 ARG A N 1
ATOM 1467 C CA . ARG A 1 205 ? -47.105 16.014 68.238 1.00 52.59 205 ARG A CA 1
ATOM 1468 C C . ARG A 1 205 ? -47.969 14.768 68.507 1.00 52.59 205 ARG A C 1
ATOM 1470 O O . ARG A 1 205 ? -49.170 14.816 68.274 1.00 52.59 205 ARG A O 1
ATOM 1477 N N . ARG A 1 206 ? -47.364 13.650 68.932 1.00 52.28 206 ARG A N 1
ATOM 1478 C CA . ARG A 1 206 ? -48.023 12.352 69.195 1.00 52.28 206 ARG A CA 1
ATOM 1479 C C . ARG A 1 206 ? -47.899 11.884 70.658 1.00 52.28 206 ARG A C 1
ATOM 1481 O O . ARG A 1 206 ? -47.985 10.684 70.910 1.00 52.28 206 ARG A O 1
ATOM 1488 N N . ARG A 1 207 ? -47.667 12.794 71.604 1.00 46.06 207 ARG A N 1
ATOM 1489 C CA . ARG A 1 207 ? -47.750 12.513 73.044 1.00 46.06 207 ARG A CA 1
ATOM 1490 C C . ARG A 1 207 ? -48.852 13.339 73.674 1.00 46.06 207 ARG A C 1
ATOM 1492 O O . ARG A 1 207 ? -49.010 14.494 73.227 1.00 46.06 207 ARG A O 1
#